Protein AF-A0A962DZ24-F1 (afdb_monomer_lite)

Foldseek 3Di:
DVLLVLLLLLQQLQQQVVLVVVDDCLLVLQSSLLSSLSSLLVLLVVLVVCLVVVHFDQLLVVLVVSSVSSVVSVVVVCVVCVVVVVVSVVVLVPPDDVVVPVLVVLVVVLVVLLVVLLVLLLVDDQPPCCACQAQQVLLVCCLVPNSNAQADDPVVVVVDDPHHYHPCSVWFNSSSSQLNNSCSPVPPDRSSSLSNLSSSLSSLLSSQLSLQCVVVVDNVVSSVVSSVQSPDVVSSCPSSNDRDLVNLLVSLLVLLVSLVVVCVVPVDCVSVVSNVSSLVSSSNRGVCSVVSVVVVVVVVVVVVCVVPDVVVVVVVVVVVVVVCAVVQHDDDPQAGDGPQWGGDPPPGIDGDDDDPPVVD

Structure (mmCIF, N/CA/C/O backbone):
data_AF-A0A962DZ24-F1
#
_entry.id   AF-A0A962DZ24-F1
#
loop_
_atom_site.group_PDB
_atom_site.id
_atom_site.type_symbol
_atom_site.label_atom_id
_atom_site.label_alt_id
_atom_site.label_comp_id
_atom_site.label_asym_id
_atom_site.label_entity_id
_atom_site.label_seq_id
_atom_site.pdbx_PDB_ins_code
_atom_site.Cartn_x
_atom_site.Cartn_y
_atom_site.Cartn_z
_atom_site.occupancy
_atom_site.B_iso_or_equiv
_atom_site.auth_seq_id
_atom_site.auth_comp_id
_atom_site.auth_asym_id
_atom_site.auth_atom_id
_atom_site.pdbx_PDB_model_num
ATOM 1 N N . MET A 1 1 ? -11.122 -14.657 -8.233 1.00 89.38 1 MET A N 1
ATOM 2 C CA . MET A 1 1 ? -10.948 -14.771 -6.766 1.00 89.38 1 MET A CA 1
ATOM 3 C C . MET A 1 1 ? -9.652 -15.453 -6.342 1.00 89.38 1 MET A C 1
ATOM 5 O O . MET A 1 1 ? -9.031 -14.960 -5.411 1.00 89.38 1 MET A O 1
ATOM 9 N N . ILE A 1 2 ? -9.232 -16.578 -6.943 1.00 95.31 2 ILE A N 1
ATOM 10 C CA . ILE A 1 2 ? -8.037 -17.303 -6.460 1.00 95.31 2 ILE A CA 1
ATOM 11 C C . ILE A 1 2 ? -6.757 -16.452 -6.495 1.00 95.31 2 ILE A C 1
ATOM 13 O O . ILE A 1 2 ? -6.036 -16.421 -5.503 1.00 95.31 2 ILE A O 1
ATOM 17 N N . ASN A 1 3 ? -6.538 -15.680 -7.567 1.00 96.69 3 ASN A N 1
ATOM 18 C CA . ASN A 1 3 ? -5.393 -14.768 -7.698 1.00 96.69 3 ASN A CA 1
ATOM 19 C C . ASN A 1 3 ? -5.360 -13.752 -6.545 1.00 96.69 3 ASN A C 1
ATOM 21 O O . ASN A 1 3 ? -4.350 -13.602 -5.860 1.00 96.69 3 ASN A O 1
ATOM 25 N N . THR A 1 4 ? -6.507 -13.130 -6.272 1.00 97.62 4 THR A N 1
ATOM 26 C CA . THR A 1 4 ? -6.703 -12.175 -5.176 1.00 97.62 4 THR A CA 1
ATOM 27 C C . THR A 1 4 ? -6.418 -12.795 -3.812 1.00 97.62 4 THR A C 1
ATOM 29 O O . THR A 1 4 ? -5.749 -12.178 -2.989 1.00 97.62 4 THR A O 1
ATOM 32 N N . LEU A 1 5 ? -6.863 -14.032 -3.568 1.00 97.75 5 LEU A N 1
ATOM 33 C CA . LEU A 1 5 ? -6.591 -14.735 -2.310 1.00 97.75 5 LEU A CA 1
ATOM 34 C C . LEU A 1 5 ? -5.109 -15.084 -2.142 1.00 97.75 5 LEU A C 1
ATOM 36 O O . LEU A 1 5 ? -4.586 -14.950 -1.037 1.00 97.75 5 LEU A O 1
ATOM 40 N N . ILE A 1 6 ? -4.430 -15.492 -3.219 1.00 98.19 6 ILE A N 1
ATOM 41 C CA . ILE A 1 6 ? -2.985 -15.757 -3.209 1.00 98.19 6 ILE A CA 1
ATOM 42 C C . ILE A 1 6 ? -2.231 -14.484 -2.815 1.00 98.19 6 ILE A C 1
ATOM 44 O O . ILE A 1 6 ? -1.442 -14.509 -1.872 1.00 98.19 6 ILE A O 1
ATOM 48 N N . LEU A 1 7 ? -2.505 -13.359 -3.478 1.00 98.44 7 LEU A N 1
ATOM 49 C CA . LEU A 1 7 ? -1.829 -12.095 -3.177 1.00 98.44 7 LEU A CA 1
ATOM 50 C C . LEU A 1 7 ? -2.177 -11.578 -1.778 1.00 98.44 7 LEU A C 1
ATOM 52 O O . LEU A 1 7 ? -1.290 -11.143 -1.044 1.00 98.44 7 LEU A O 1
ATOM 56 N N . LEU A 1 8 ? -3.442 -11.690 -1.364 1.00 98.25 8 LEU A N 1
ATOM 57 C CA . LEU A 1 8 ? -3.869 -11.358 -0.007 1.00 98.25 8 LEU A CA 1
ATOM 58 C C . LEU A 1 8 ? -3.073 -12.159 1.032 1.00 98.25 8 LEU A C 1
ATOM 60 O O . LEU A 1 8 ? -2.591 -11.577 2.003 1.00 98.25 8 LEU A O 1
ATOM 64 N N . LEU A 1 9 ? -2.897 -13.466 0.815 1.00 98.25 9 LEU A N 1
ATOM 65 C CA . LEU A 1 9 ? -2.119 -14.350 1.684 1.00 98.25 9 LEU A CA 1
ATOM 66 C C . LEU A 1 9 ? -0.649 -13.928 1.737 1.00 98.25 9 LEU A C 1
ATOM 68 O O . LEU A 1 9 ? -0.115 -13.765 2.833 1.00 98.25 9 LEU A O 1
ATOM 72 N N . VAL A 1 10 ? -0.009 -13.719 0.583 1.00 98.62 10 VAL A N 1
ATOM 73 C CA . VAL A 1 10 ? 1.415 -13.356 0.499 1.00 98.62 10 VAL A CA 1
ATOM 74 C C . VAL A 1 10 ? 1.686 -12.035 1.211 1.00 98.62 10 VAL A C 1
ATOM 76 O O . VAL A 1 10 ? 2.485 -11.972 2.142 1.00 98.62 10 VAL A O 1
ATOM 79 N N . PHE A 1 11 ? 0.998 -10.961 0.833 1.00 98.62 11 PHE A N 1
ATOM 80 C CA . PHE A 1 11 ? 1.278 -9.657 1.427 1.00 98.62 11 PHE A CA 1
ATOM 81 C C . PHE A 1 11 ? 0.893 -9.619 2.913 1.00 98.62 11 PHE A C 1
ATOM 83 O O . PHE A 1 11 ? 1.656 -9.109 3.734 1.00 98.62 11 PHE A O 1
ATOM 90 N N . THR A 1 12 ? -0.227 -10.235 3.307 1.00 98.31 12 THR A N 1
ATOM 91 C CA . THR A 1 12 ? -0.598 -10.310 4.730 1.00 98.31 12 THR A CA 1
ATOM 92 C C . THR A 1 12 ? 0.439 -11.097 5.528 1.00 98.31 12 THR A C 1
ATOM 94 O O . THR A 1 12 ? 0.906 -10.617 6.559 1.00 98.31 12 THR A O 1
ATOM 97 N N . GLY A 1 13 ? 0.852 -12.277 5.062 1.00 97.81 13 GLY A N 1
ATOM 98 C CA . GLY A 1 13 ? 1.820 -13.116 5.769 1.00 97.81 13 GLY A CA 1
ATOM 99 C C . GLY A 1 13 ? 3.210 -12.485 5.873 1.00 97.81 13 GLY A C 1
ATOM 100 O O . GLY A 1 13 ? 3.859 -12.616 6.913 1.00 97.81 13 GLY A O 1
ATOM 101 N N . MET A 1 14 ? 3.636 -11.712 4.870 1.00 98.12 14 MET A N 1
ATOM 102 C CA . MET A 1 14 ? 4.882 -10.938 4.919 1.00 98.12 14 MET A CA 1
ATOM 103 C C . MET A 1 14 ? 4.872 -9.861 6.018 1.00 98.12 14 MET A C 1
ATOM 105 O O . MET A 1 14 ? 5.897 -9.621 6.672 1.00 98.12 14 MET A O 1
ATOM 109 N N . GLY A 1 15 ? 3.736 -9.200 6.264 1.00 97.06 15 GLY A N 1
ATOM 110 C CA . GLY A 1 15 ? 3.622 -8.178 7.313 1.00 97.06 15 GLY A CA 1
ATOM 111 C C . GLY A 1 15 ? 3.184 -8.693 8.686 1.00 97.06 15 GLY A C 1
ATOM 112 O O . GLY A 1 15 ? 3.410 -8.016 9.694 1.00 97.06 15 GLY A O 1
ATOM 113 N N . LEU A 1 16 ? 2.597 -9.888 8.762 1.00 95.12 16 LEU A N 1
ATOM 114 C CA . LEU A 1 16 ? 2.004 -10.435 9.986 1.00 95.12 16 LEU A CA 1
ATOM 115 C C . LEU A 1 16 ? 2.966 -10.571 11.173 1.00 95.12 16 LEU A C 1
ATOM 117 O O . LEU A 1 16 ? 2.569 -10.161 12.265 1.00 95.12 16 LEU A O 1
ATOM 121 N N . PRO A 1 17 ? 4.221 -11.041 11.016 1.00 93.19 17 PRO A N 1
ATOM 122 C CA . PRO A 1 17 ? 5.155 -11.146 12.138 1.00 93.19 17 PRO A CA 1
ATOM 123 C C . PRO A 1 17 ? 5.375 -9.824 12.868 1.00 93.19 17 PRO A C 1
ATOM 125 O O . PRO A 1 17 ? 5.535 -9.811 14.084 1.00 93.19 17 PRO A O 1
ATOM 128 N N . TRP A 1 18 ? 5.343 -8.708 12.137 1.00 88.31 18 TRP A N 1
ATOM 129 C CA . TRP A 1 18 ? 5.528 -7.391 12.732 1.00 88.31 18 TRP A CA 1
ATOM 130 C C . TRP A 1 18 ? 4.269 -6.944 13.479 1.00 88.31 18 TRP A C 1
ATOM 132 O O . TRP A 1 18 ? 4.328 -6.520 14.631 1.00 88.31 18 TRP A O 1
ATOM 142 N N . MET A 1 19 ? 3.103 -7.107 12.855 1.00 89.75 19 MET A N 1
ATOM 143 C CA . MET A 1 19 ? 1.834 -6.685 13.449 1.00 89.75 19 MET A CA 1
ATOM 144 C C . MET A 1 19 ? 1.421 -7.536 14.652 1.00 89.75 19 MET A C 1
ATOM 146 O O . MET A 1 19 ? 0.862 -7.007 15.615 1.00 89.75 19 MET A O 1
ATOM 150 N N . ALA A 1 20 ? 1.728 -8.834 14.635 1.00 84.06 20 ALA A N 1
ATOM 151 C CA . ALA A 1 20 ? 1.420 -9.756 15.724 1.00 84.06 20 ALA A CA 1
ATOM 152 C C . ALA A 1 20 ? 2.135 -9.387 17.036 1.00 84.06 20 ALA A C 1
ATOM 154 O O . ALA A 1 20 ? 1.587 -9.611 18.112 1.00 84.06 20 ALA A O 1
ATOM 155 N N . GLN A 1 21 ? 3.312 -8.756 16.963 1.00 78.88 21 GLN A N 1
ATOM 156 C CA . GLN A 1 21 ? 4.032 -8.259 18.143 1.00 78.88 21 GLN A CA 1
ATOM 157 C C . GLN A 1 21 ? 3.346 -7.044 18.777 1.00 78.88 21 GLN A C 1
ATOM 159 O O . GLN A 1 21 ? 3.459 -6.803 19.979 1.00 78.88 21 GLN A O 1
ATOM 164 N N . PHE A 1 22 ? 2.628 -6.259 17.973 1.00 70.94 22 PHE A N 1
ATOM 165 C CA . PHE A 1 22 ? 2.061 -4.993 18.411 1.00 70.94 22 PHE A CA 1
ATOM 166 C C . PHE A 1 22 ? 0.638 -5.090 18.927 1.00 70.94 22 PHE A C 1
ATOM 168 O O . PHE A 1 22 ? 0.218 -4.187 19.641 1.00 70.94 22 PHE A O 1
ATOM 175 N N . PHE A 1 23 ? -0.128 -6.127 18.606 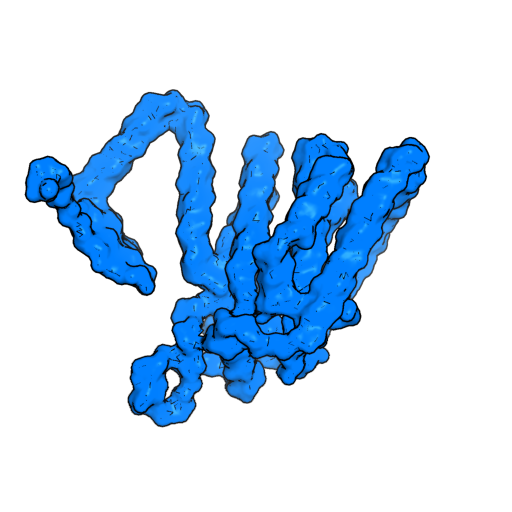1.00 68.88 23 PHE A N 1
ATOM 176 C CA . PHE A 1 23 ? -1.549 -6.144 18.937 1.00 68.88 23 PHE A CA 1
ATOM 177 C C . PHE A 1 23 ? -1.973 -7.449 19.594 1.00 68.88 23 PHE A C 1
ATOM 179 O O . PHE A 1 23 ? -1.653 -8.543 19.140 1.00 68.88 23 PHE A O 1
ATOM 186 N N . LYS A 1 24 ? -2.777 -7.322 20.656 1.00 67.25 24 LYS A N 1
ATOM 187 C CA . LYS A 1 24 ? -3.543 -8.455 21.179 1.00 67.25 24 LYS A CA 1
ATOM 188 C C . LYS A 1 24 ? -4.529 -8.899 20.093 1.00 67.25 24 LYS A C 1
ATOM 190 O O . LYS A 1 24 ? -5.139 -8.058 19.433 1.00 67.25 24 LYS A O 1
ATOM 195 N N . ALA A 1 25 ? -4.733 -10.208 19.955 1.00 63.28 25 ALA A N 1
ATOM 196 C CA . ALA A 1 25 ? -5.572 -10.812 18.913 1.00 63.28 25 ALA A CA 1
ATOM 197 C C . ALA A 1 25 ? -7.062 -10.384 18.929 1.00 63.28 25 ALA A C 1
ATOM 199 O O . ALA A 1 25 ? -7.826 -10.773 18.050 1.00 63.28 25 ALA A O 1
ATOM 200 N N . SER A 1 26 ? -7.494 -9.560 19.891 1.00 67.62 26 SER A N 1
ATOM 201 C CA . SER A 1 26 ? -8.868 -9.055 19.983 1.00 67.62 26 SER A CA 1
ATOM 202 C C . SER A 1 26 ? -9.276 -8.128 18.826 1.00 67.62 26 SER A C 1
ATOM 204 O O . SER A 1 26 ? -10.470 -8.037 18.538 1.00 67.62 26 SER A O 1
ATOM 206 N N . ASN A 1 27 ? -8.325 -7.484 18.130 1.00 83.56 27 ASN A N 1
ATOM 207 C CA . ASN A 1 27 ? -8.589 -6.672 16.930 1.00 83.56 27 ASN A CA 1
ATOM 208 C C . ASN A 1 27 ? -7.897 -7.233 15.678 1.00 83.56 27 ASN A C 1
ATOM 210 O O . ASN A 1 27 ? -7.113 -6.555 15.011 1.00 83.56 27 ASN A O 1
ATOM 214 N N . TRP A 1 28 ? -8.175 -8.499 15.375 1.00 87.19 28 TRP A N 1
ATOM 215 C CA . TRP A 1 28 ? -7.570 -9.203 14.246 1.00 87.19 28 TRP A CA 1
ATOM 216 C C . TRP A 1 28 ? -7.832 -8.531 12.889 1.00 87.19 28 TRP A C 1
ATOM 218 O O . TRP A 1 28 ? -6.982 -8.621 12.013 1.00 87.19 28 TRP A O 1
ATOM 228 N N . GLN A 1 29 ? -8.950 -7.814 12.708 1.00 92.00 29 GLN A N 1
ATOM 229 C CA . GLN A 1 29 ? -9.258 -7.133 11.443 1.00 92.00 29 GLN A CA 1
ATOM 230 C C . GLN A 1 29 ? -8.221 -6.050 11.120 1.00 92.00 29 GLN A C 1
ATOM 232 O O . GLN A 1 29 ? -7.681 -6.025 10.015 1.00 92.00 29 GLN A O 1
ATOM 237 N N . LYS A 1 30 ? -7.882 -5.209 12.112 1.00 92.69 30 LYS A N 1
ATOM 238 C CA . LYS A 1 30 ? -6.811 -4.209 11.978 1.00 92.69 30 LYS A CA 1
ATOM 239 C C . LYS A 1 30 ? -5.469 -4.879 11.699 1.00 92.69 30 LYS A C 1
ATOM 241 O O . LYS A 1 30 ? -4.737 -4.402 10.843 1.00 92.69 30 LYS A O 1
ATOM 246 N N . ILE A 1 31 ? -5.168 -5.969 12.414 1.00 93.00 31 ILE A N 1
ATOM 247 C CA . ILE A 1 31 ? -3.911 -6.714 12.259 1.00 93.00 31 ILE A CA 1
ATOM 248 C C . ILE A 1 31 ? -3.770 -7.197 10.818 1.00 93.00 31 ILE A C 1
ATOM 250 O O . ILE A 1 31 ? -2.800 -6.826 10.176 1.00 93.00 31 ILE A O 1
ATOM 254 N N . LEU A 1 32 ? -4.740 -7.955 10.297 1.00 94.38 32 LEU A N 1
ATOM 255 C CA . LEU A 1 32 ? -4.665 -8.489 8.934 1.00 94.38 32 LEU A CA 1
ATOM 256 C C . LEU A 1 32 ? -4.585 -7.372 7.889 1.00 94.38 32 LEU A C 1
ATOM 258 O O . LEU A 1 32 ? -3.732 -7.423 7.008 1.00 94.38 32 LEU A O 1
ATOM 262 N N . GLY A 1 33 ? -5.429 -6.345 8.027 1.00 96.69 33 GLY A N 1
ATOM 263 C CA . GLY A 1 33 ? -5.445 -5.219 7.100 1.00 96.69 33 GLY A CA 1
ATOM 264 C C . GLY A 1 33 ? -4.107 -4.481 7.048 1.00 96.69 33 GLY A C 1
ATOM 265 O O . GLY A 1 33 ? -3.547 -4.304 5.975 1.00 96.69 33 GLY A O 1
ATOM 266 N N . GLU A 1 34 ? -3.543 -4.089 8.194 1.00 96.12 34 GLU A N 1
ATOM 267 C CA . GLU A 1 34 ? -2.242 -3.401 8.229 1.00 96.12 34 GLU A CA 1
ATOM 268 C C . GLU A 1 34 ? -1.076 -4.323 7.866 1.00 96.12 34 GLU A C 1
ATOM 270 O O . GLU A 1 34 ? -0.117 -3.871 7.245 1.00 96.12 34 GLU A O 1
ATOM 275 N N . SER A 1 35 ? -1.158 -5.616 8.189 1.00 97.31 35 SER A N 1
ATOM 276 C CA . SER A 1 35 ? -0.160 -6.600 7.769 1.00 97.31 35 SER A CA 1
ATOM 277 C C . SER A 1 35 ? -0.018 -6.659 6.255 1.00 97.31 35 SER A C 1
ATOM 279 O O . SER A 1 35 ? 1.109 -6.700 5.778 1.00 97.31 35 SER A O 1
ATOM 281 N N . PHE A 1 36 ? -1.116 -6.596 5.500 1.00 98.56 36 PHE A N 1
ATOM 282 C CA . PHE A 1 36 ? -1.051 -6.530 4.041 1.00 98.56 36 PHE A CA 1
ATOM 283 C C . PHE A 1 36 ? -0.208 -5.338 3.564 1.00 98.56 36 PHE A C 1
ATOM 285 O O . PHE A 1 36 ? 0.754 -5.518 2.820 1.00 98.56 36 PHE A O 1
ATOM 292 N N . PHE A 1 37 ? -0.501 -4.129 4.050 1.00 98.50 37 PHE A N 1
ATOM 293 C CA . PHE A 1 37 ? 0.217 -2.913 3.648 1.00 98.50 37 PHE A CA 1
ATOM 294 C C . PHE A 1 37 ? 1.684 -2.904 4.101 1.00 98.50 37 PHE A C 1
ATOM 296 O O . PHE A 1 37 ? 2.551 -2.409 3.382 1.00 98.50 37 PHE A O 1
ATOM 303 N N . ILE A 1 38 ? 1.995 -3.491 5.259 1.00 98.00 38 ILE A N 1
ATOM 304 C CA . ILE A 1 38 ? 3.384 -3.700 5.686 1.00 98.00 38 ILE A CA 1
ATOM 305 C C . ILE A 1 38 ? 4.089 -4.726 4.789 1.00 98.00 38 ILE A C 1
ATOM 307 O O . ILE A 1 38 ? 5.270 -4.563 4.489 1.00 98.00 38 ILE A O 1
ATOM 311 N N . GLY A 1 39 ? 3.397 -5.774 4.341 1.00 98.38 39 GLY A N 1
ATOM 312 C CA . GLY A 1 39 ? 3.938 -6.728 3.377 1.00 98.38 39 GLY A CA 1
ATOM 313 C C . GLY A 1 39 ? 4.256 -6.081 2.036 1.00 98.38 39 GLY A C 1
ATOM 314 O O . GLY A 1 39 ? 5.359 -6.263 1.529 1.00 98.38 39 GLY A O 1
ATOM 315 N N . VAL A 1 40 ? 3.334 -5.271 1.509 1.00 98.62 40 VAL A N 1
ATOM 316 C CA . VAL A 1 40 ? 3.538 -4.471 0.289 1.00 98.62 40 VAL A CA 1
ATOM 317 C C . VAL A 1 40 ? 4.774 -3.581 0.432 1.00 98.62 40 VAL A C 1
ATOM 319 O O . VAL A 1 40 ? 5.662 -3.635 -0.414 1.00 98.62 40 VAL A O 1
ATOM 322 N N . PHE A 1 41 ? 4.896 -2.851 1.546 1.00 98.44 41 PHE A N 1
ATOM 323 C CA . PHE A 1 41 ? 6.079 -2.037 1.841 1.00 98.44 41 PHE A CA 1
ATOM 324 C C . PHE A 1 41 ? 7.378 -2.850 1.811 1.00 98.44 41 PHE A C 1
ATOM 326 O O . PHE A 1 41 ? 8.336 -2.453 1.153 1.00 98.44 41 PHE A O 1
ATOM 333 N N . LYS A 1 42 ? 7.414 -4.013 2.473 1.00 98.19 42 LYS A N 1
ATOM 334 C CA . LYS A 1 42 ? 8.604 -4.878 2.487 1.00 98.19 42 LYS A CA 1
ATOM 335 C C . LYS A 1 42 ? 9.006 -5.332 1.088 1.00 98.19 42 LYS A C 1
ATOM 337 O O . LYS A 1 42 ? 10.190 -5.292 0.775 1.00 98.19 42 LYS A O 1
ATOM 342 N N . ILE A 1 43 ? 8.046 -5.747 0.261 1.00 98.44 43 ILE A N 1
ATOM 343 C CA . ILE A 1 43 ? 8.325 -6.163 -1.119 1.00 98.44 43 ILE A CA 1
ATOM 344 C C . ILE A 1 43 ? 8.906 -4.998 -1.921 1.00 98.44 43 ILE A C 1
ATOM 346 O O . ILE A 1 43 ? 9.941 -5.169 -2.559 1.00 98.44 43 ILE A O 1
ATOM 350 N N . MET A 1 44 ? 8.313 -3.804 -1.829 1.00 97.94 44 MET A N 1
ATOM 351 C CA . MET A 1 44 ? 8.853 -2.627 -2.514 1.00 97.94 44 MET A CA 1
ATOM 352 C C . MET A 1 44 ? 10.282 -2.309 -2.058 1.00 97.94 44 MET A C 1
ATOM 354 O O . MET A 1 44 ? 11.141 -2.067 -2.900 1.00 97.94 44 MET A O 1
ATOM 358 N N . VAL A 1 45 ? 10.561 -2.344 -0.750 1.00 97.94 45 VAL A N 1
ATOM 359 C CA . VAL A 1 45 ? 11.911 -2.102 -0.211 1.00 97.94 45 VAL A CA 1
ATOM 360 C C . VAL A 1 45 ? 12.910 -3.139 -0.717 1.00 97.94 45 VAL A C 1
ATOM 362 O O . VAL A 1 45 ? 14.017 -2.765 -1.086 1.00 97.94 45 VAL A O 1
ATOM 365 N N . ILE A 1 46 ? 12.526 -4.419 -0.773 1.00 98.00 46 ILE A N 1
ATOM 366 C CA . ILE A 1 46 ? 13.383 -5.481 -1.312 1.00 98.00 46 ILE A CA 1
ATOM 367 C C . ILE A 1 46 ? 13.736 -5.175 -2.769 1.00 98.00 46 ILE A C 1
ATOM 369 O O . ILE A 1 46 ? 14.915 -5.108 -3.091 1.00 98.00 46 ILE A O 1
ATOM 373 N N . TYR A 1 47 ? 12.757 -4.921 -3.637 1.00 98.00 47 TYR A N 1
ATOM 374 C CA . TYR A 1 47 ? 13.049 -4.633 -5.046 1.00 98.00 47 TYR A CA 1
ATOM 375 C C . TYR A 1 47 ? 13.880 -3.362 -5.241 1.00 98.00 47 TYR A C 1
ATOM 377 O O . TYR A 1 47 ? 14.844 -3.389 -5.997 1.00 98.00 47 TYR A O 1
ATOM 385 N N . ASN A 1 48 ? 13.563 -2.281 -4.521 1.00 96.31 48 ASN A N 1
ATOM 386 C CA . ASN A 1 48 ? 14.356 -1.050 -4.584 1.00 96.31 48 ASN A CA 1
ATOM 387 C C . ASN A 1 48 ? 15.804 -1.290 -4.124 1.00 96.31 48 ASN A C 1
ATOM 389 O O . ASN A 1 48 ? 16.728 -0.708 -4.682 1.00 96.31 48 ASN A O 1
ATOM 393 N N . LEU A 1 49 ? 16.024 -2.160 -3.131 1.00 97.62 49 LEU A N 1
ATOM 394 C CA . LEU A 1 49 ? 17.369 -2.532 -2.693 1.00 97.62 49 LEU A CA 1
ATOM 395 C C . LEU A 1 49 ? 18.121 -3.315 -3.778 1.00 97.62 49 LEU A C 1
ATOM 397 O O . LEU A 1 49 ? 19.297 -3.049 -4.000 1.00 97.62 49 LEU A O 1
ATOM 401 N N . PHE A 1 50 ? 17.458 -4.249 -4.465 1.00 97.50 50 PHE A N 1
ATOM 402 C CA . PHE A 1 50 ? 18.055 -4.962 -5.599 1.00 97.50 50 PHE A CA 1
ATOM 403 C C . PHE A 1 50 ? 18.413 -4.004 -6.738 1.00 97.50 50 PHE A C 1
ATOM 405 O O . PHE A 1 50 ? 19.535 -4.070 -7.234 1.00 97.50 50 PHE A O 1
ATOM 412 N N . GLN A 1 51 ? 17.517 -3.066 -7.069 1.00 96.19 51 GLN A N 1
ATOM 413 C CA . GLN A 1 51 ? 17.780 -2.027 -8.068 1.00 96.19 51 GLN A CA 1
ATOM 414 C C . GLN A 1 51 ? 18.971 -1.149 -7.697 1.00 96.19 51 GLN A C 1
ATOM 416 O O . GLN A 1 51 ? 19.861 -0.913 -8.510 1.00 96.19 51 GLN A O 1
ATOM 421 N N . TRP A 1 52 ? 19.033 -0.710 -6.441 1.00 96.06 52 TRP A N 1
ATOM 422 C CA . TRP A 1 52 ? 20.140 0.102 -5.946 1.00 96.06 52 TRP A CA 1
ATOM 423 C C . TRP A 1 52 ? 21.487 -0.637 -5.978 1.00 96.06 52 TRP A C 1
ATOM 425 O O . TRP A 1 52 ? 22.520 -0.022 -6.231 1.00 96.06 52 TRP A O 1
ATOM 435 N N . LEU A 1 53 ? 21.480 -1.952 -5.748 1.00 97.44 53 LEU A N 1
ATOM 436 C CA . LEU A 1 53 ? 22.672 -2.801 -5.815 1.00 97.44 53 LEU A CA 1
ATOM 437 C C . LEU A 1 53 ? 23.006 -3.280 -7.240 1.00 97.44 53 LEU A C 1
ATOM 439 O O . LEU A 1 53 ? 24.025 -3.946 -7.414 1.00 97.44 53 LEU A O 1
ATOM 443 N N . GLY A 1 54 ? 22.167 -2.982 -8.238 1.00 96.38 54 GLY A N 1
ATOM 444 C CA . GLY A 1 54 ? 22.314 -3.490 -9.605 1.00 96.38 54 GLY A CA 1
ATOM 445 C C . GLY A 1 54 ? 22.234 -5.017 -9.691 1.00 96.38 54 GLY A C 1
ATOM 446 O O . GLY A 1 54 ? 22.895 -5.625 -10.530 1.00 96.38 54 GLY A O 1
ATOM 447 N N . LEU A 1 55 ? 21.487 -5.650 -8.781 1.00 96.56 55 LEU A N 1
ATOM 448 C CA . LEU A 1 55 ? 21.338 -7.101 -8.724 1.00 96.56 55 LEU A CA 1
ATOM 449 C C . LEU A 1 55 ? 20.100 -7.532 -9.497 1.00 96.56 55 LEU A C 1
ATOM 451 O O . LEU A 1 55 ? 19.013 -6.985 -9.304 1.00 96.56 55 LEU A O 1
ATOM 455 N N . ASP A 1 56 ? 20.246 -8.560 -10.324 1.00 94.12 56 ASP A N 1
ATOM 456 C CA . ASP A 1 56 ? 19.102 -9.204 -10.956 1.00 94.12 56 ASP A CA 1
ATOM 457 C C . ASP A 1 56 ? 18.379 -10.126 -9.976 1.00 94.12 56 ASP A C 1
ATOM 459 O O . ASP A 1 56 ? 18.959 -10.672 -9.031 1.00 94.12 56 ASP A O 1
ATOM 463 N N . ILE A 1 57 ? 17.081 -10.312 -10.211 1.00 94.31 57 ILE A N 1
ATOM 464 C CA . ILE A 1 57 ? 16.237 -11.143 -9.363 1.00 94.31 57 ILE A CA 1
ATOM 465 C C . ILE A 1 57 ? 15.375 -12.086 -10.190 1.00 94.31 57 ILE A C 1
ATOM 467 O O . ILE A 1 57 ? 14.716 -11.700 -11.153 1.00 94.31 57 ILE A O 1
ATOM 471 N N . ASN A 1 58 ? 15.340 -13.350 -9.773 1.00 96.44 58 ASN A N 1
ATOM 472 C CA . ASN A 1 58 ? 14.371 -14.296 -10.296 1.00 96.44 58 ASN A CA 1
ATOM 473 C C . ASN A 1 58 ? 13.029 -14.079 -9.578 1.00 96.44 58 ASN A C 1
ATOM 475 O O . ASN A 1 58 ? 12.867 -14.466 -8.416 1.00 96.44 58 ASN A O 1
ATOM 479 N N . ASN A 1 59 ? 12.071 -13.470 -10.282 1.00 96.06 59 ASN A N 1
ATOM 480 C CA . ASN A 1 59 ? 10.752 -13.141 -9.737 1.00 96.06 59 ASN A CA 1
ATOM 481 C C . ASN A 1 59 ? 9.993 -14.379 -9.235 1.00 96.06 59 ASN A C 1
ATOM 483 O O . ASN A 1 59 ? 9.349 -14.302 -8.191 1.00 96.06 59 ASN A O 1
ATOM 487 N N . TYR A 1 60 ? 10.107 -15.529 -9.913 1.00 97.69 60 TYR A N 1
ATOM 488 C CA . TYR A 1 60 ? 9.474 -16.775 -9.466 1.00 97.69 60 TYR A CA 1
ATOM 489 C C . TYR A 1 60 ? 10.040 -17.220 -8.122 1.00 97.69 60 TYR A C 1
ATOM 491 O O . TYR A 1 60 ? 9.293 -17.467 -7.175 1.00 97.69 60 TYR A O 1
ATOM 499 N N . PHE A 1 61 ? 11.371 -17.278 -8.014 1.00 97.94 61 PHE A N 1
ATOM 500 C CA . PHE A 1 61 ? 12.035 -17.678 -6.777 1.00 97.94 61 PHE A CA 1
ATOM 501 C C . PHE A 1 61 ? 11.657 -16.756 -5.613 1.00 97.94 61 PHE A C 1
ATOM 503 O O . PHE A 1 61 ? 11.255 -17.247 -4.555 1.00 97.94 61 PHE A O 1
ATOM 510 N N . LEU A 1 62 ? 11.728 -15.433 -5.812 1.00 97.94 62 LEU A N 1
ATOM 511 C CA . LEU A 1 62 ? 11.358 -14.479 -4.769 1.00 97.94 62 LEU A CA 1
ATOM 512 C C . LEU A 1 62 ? 9.886 -14.644 -4.363 1.00 97.94 62 LEU A C 1
ATOM 514 O O . LEU A 1 62 ? 9.586 -14.682 -3.169 1.00 97.94 62 LEU A O 1
ATOM 518 N N . PHE A 1 63 ? 8.973 -14.781 -5.330 1.00 98.50 63 PHE A N 1
ATOM 519 C CA . PHE A 1 63 ? 7.553 -14.945 -5.038 1.00 98.50 63 PHE A CA 1
ATOM 520 C C . PHE A 1 63 ? 7.288 -16.202 -4.203 1.00 98.50 63 PHE A C 1
ATOM 522 O O . PHE A 1 63 ? 6.647 -16.112 -3.154 1.00 98.50 63 PHE A O 1
ATOM 529 N N . TYR A 1 64 ? 7.807 -17.366 -4.611 1.00 98.44 64 TYR A N 1
ATOM 530 C CA . TYR A 1 64 ? 7.597 -18.618 -3.876 1.00 98.44 64 TYR A CA 1
ATOM 531 C C . TYR A 1 64 ? 8.257 -18.611 -2.495 1.00 98.44 64 TYR A C 1
ATOM 533 O O . TYR A 1 64 ? 7.680 -19.149 -1.547 1.00 98.44 64 TYR A O 1
ATOM 541 N N . LEU A 1 65 ? 9.408 -17.950 -2.343 1.00 98.44 65 LEU A N 1
ATOM 542 C CA . LEU A 1 65 ? 10.031 -17.736 -1.037 1.00 98.44 65 LEU A CA 1
ATOM 543 C C . LEU A 1 65 ? 9.114 -16.913 -0.119 1.00 98.44 65 LEU A C 1
ATOM 545 O O . LEU A 1 65 ? 8.846 -17.313 1.018 1.00 98.44 65 LEU A O 1
ATOM 549 N N . CYS A 1 66 ? 8.576 -15.797 -0.619 1.00 98.50 66 CYS A N 1
ATOM 550 C CA . CYS A 1 66 ? 7.619 -14.971 0.115 1.00 98.50 66 CYS A CA 1
ATOM 551 C C . CYS A 1 66 ? 6.309 -15.718 0.405 1.00 98.50 66 CYS A C 1
ATOM 553 O O . CYS A 1 66 ? 5.758 -15.572 1.496 1.00 98.50 66 CYS A O 1
ATOM 555 N N . PHE A 1 67 ? 5.819 -16.544 -0.521 1.00 98.50 67 PHE A N 1
ATOM 556 C CA . PHE A 1 67 ? 4.621 -17.368 -0.344 1.00 98.50 67 PHE A CA 1
ATOM 557 C C . PHE A 1 67 ? 4.809 -18.432 0.743 1.00 98.50 67 PHE A C 1
ATOM 559 O O . PHE A 1 67 ? 3.960 -18.567 1.630 1.00 98.50 67 PHE A O 1
ATOM 566 N N . ALA A 1 68 ? 5.938 -19.145 0.730 1.00 98.38 68 ALA A N 1
ATOM 567 C CA . ALA A 1 68 ? 6.281 -20.129 1.751 1.00 98.38 68 ALA A CA 1
ATOM 568 C C . ALA A 1 68 ? 6.403 -19.470 3.131 1.00 98.38 68 ALA A C 1
ATOM 570 O O . ALA A 1 68 ? 5.757 -19.908 4.086 1.00 98.38 68 ALA A O 1
ATOM 571 N N . PHE A 1 69 ? 7.148 -18.361 3.220 1.00 98.38 69 PHE A N 1
ATOM 572 C CA . PHE A 1 69 ? 7.260 -17.575 4.449 1.00 98.38 69 PHE A CA 1
ATOM 573 C C . PHE A 1 69 ? 5.883 -17.137 4.961 1.00 98.38 69 PHE A C 1
ATOM 575 O O . PHE A 1 69 ? 5.557 -17.352 6.126 1.00 98.38 69 PHE A O 1
ATOM 582 N N . SER A 1 70 ? 5.040 -16.598 4.082 1.00 98.06 70 SER A N 1
ATOM 583 C CA . SER A 1 70 ? 3.698 -16.118 4.425 1.00 98.06 70 SER A CA 1
ATOM 584 C C . SER A 1 70 ? 2.775 -17.227 4.919 1.00 98.06 70 SER A C 1
ATOM 586 O O . SER A 1 70 ? 2.022 -17.038 5.872 1.00 98.06 70 SER A O 1
ATOM 588 N N . THR A 1 71 ? 2.859 -18.409 4.310 1.00 97.38 71 THR A N 1
ATOM 589 C CA . THR A 1 71 ? 2.100 -19.589 4.737 1.00 97.38 71 THR A CA 1
ATOM 590 C C . THR A 1 71 ? 2.511 -20.017 6.145 1.00 97.38 71 THR A C 1
ATOM 592 O O . THR A 1 71 ? 1.652 -20.264 6.993 1.00 97.38 71 THR A O 1
ATOM 595 N N . VAL A 1 72 ? 3.818 -20.039 6.430 1.00 97.25 72 VAL A N 1
ATOM 596 C CA . VAL A 1 72 ? 4.349 -20.372 7.760 1.00 97.25 72 VAL A CA 1
ATOM 597 C C . VAL A 1 72 ? 3.924 -19.337 8.799 1.00 97.25 72 VAL A C 1
ATOM 599 O O . VAL A 1 72 ? 3.459 -19.710 9.876 1.00 97.25 72 VAL A O 1
ATOM 602 N N . THR A 1 73 ? 4.032 -18.040 8.501 1.00 96.00 73 THR A N 1
ATOM 603 C CA . THR A 1 73 ? 3.697 -16.980 9.465 1.00 96.00 73 THR A CA 1
ATOM 604 C C . THR A 1 73 ? 2.204 -16.923 9.766 1.00 96.00 73 THR A C 1
ATOM 606 O O . THR A 1 73 ? 1.826 -16.782 10.931 1.00 96.00 73 THR A O 1
ATOM 609 N N . ILE A 1 74 ? 1.346 -17.090 8.755 1.00 94.75 74 ILE A N 1
ATOM 610 C CA . ILE A 1 74 ? -0.108 -17.184 8.939 1.00 94.75 74 ILE A CA 1
ATOM 611 C C . ILE A 1 74 ? -0.464 -18.456 9.710 1.00 94.75 74 ILE A C 1
ATOM 613 O O . ILE A 1 74 ? -1.215 -18.378 10.683 1.00 94.75 74 ILE A O 1
ATOM 617 N N . GLY A 1 75 ? 0.104 -19.607 9.339 1.00 94.19 75 GLY A N 1
ATOM 618 C CA . GLY A 1 75 ? -0.118 -20.875 10.037 1.00 94.19 75 GLY A CA 1
ATOM 619 C C . GLY A 1 75 ? 0.272 -20.799 11.514 1.00 94.19 75 GLY A C 1
ATOM 620 O O . GLY A 1 75 ? -0.514 -21.174 12.385 1.00 94.19 75 GLY A O 1
ATOM 621 N N . TYR A 1 76 ? 1.439 -20.221 11.809 1.00 92.94 76 TYR A N 1
ATOM 622 C CA . TYR A 1 76 ? 1.901 -19.967 13.172 1.00 92.94 76 TYR A CA 1
ATOM 623 C C . TYR A 1 76 ? 0.957 -19.027 13.934 1.00 92.94 76 TYR A C 1
ATOM 625 O O . TYR A 1 76 ? 0.543 -19.343 15.049 1.00 92.94 76 TYR A O 1
ATOM 633 N N . TYR A 1 77 ? 0.559 -17.903 13.332 1.00 90.50 77 TYR A N 1
ATOM 634 C CA . TYR A 1 77 ? -0.358 -16.949 13.959 1.00 90.50 77 TYR A CA 1
ATOM 635 C C . TYR A 1 77 ? -1.708 -17.593 14.295 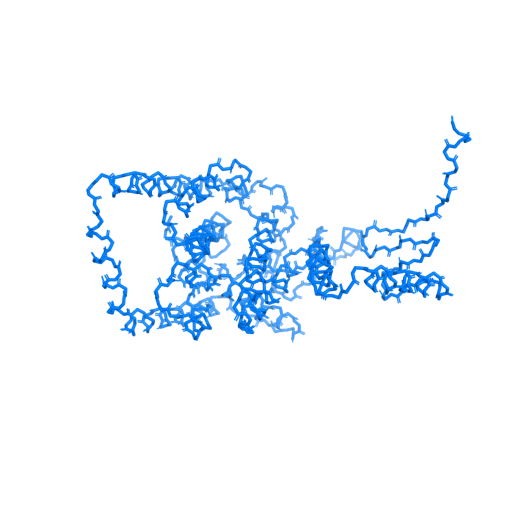1.00 90.50 77 TYR A C 1
ATOM 637 O O . TYR A 1 77 ? -2.193 -17.478 15.423 1.00 90.50 77 TYR A O 1
ATOM 645 N N . VAL A 1 78 ? -2.301 -18.320 13.344 1.00 90.25 78 VAL A N 1
ATOM 646 C CA . VAL A 1 78 ? -3.553 -19.054 13.561 1.00 90.25 78 VAL A CA 1
ATOM 647 C C . VAL A 1 78 ? -3.374 -20.083 14.672 1.00 90.25 78 VAL A C 1
ATOM 649 O O . VAL A 1 78 ? -4.213 -20.145 15.566 1.00 90.25 78 VAL A O 1
ATOM 652 N N . PHE A 1 79 ? -2.280 -20.847 14.680 1.00 90.81 79 PHE A N 1
ATOM 653 C CA . PHE A 1 79 ? -2.016 -21.852 15.709 1.00 90.81 79 PHE A CA 1
ATOM 654 C C . PHE A 1 79 ? -1.907 -21.248 17.117 1.00 90.81 79 PHE A C 1
ATOM 656 O O . PHE A 1 79 ? -2.561 -21.738 18.044 1.00 90.81 79 PHE A O 1
ATOM 663 N N . VAL A 1 80 ? -1.134 -20.168 17.273 1.00 88.56 80 VAL A N 1
ATOM 664 C CA . VAL A 1 80 ? -0.916 -19.481 18.557 1.00 88.56 80 VAL A CA 1
ATOM 665 C C . VAL A 1 80 ? -2.203 -18.833 19.065 1.00 88.56 80 VAL A C 1
ATOM 667 O O . VAL A 1 80 ? -2.553 -18.968 20.238 1.00 88.56 80 VAL A O 1
ATOM 670 N N . TYR A 1 81 ? -2.951 -18.163 18.186 1.00 85.06 81 TYR A N 1
ATOM 671 C CA . TYR A 1 81 ? -4.121 -17.375 18.576 1.00 85.06 81 TYR A CA 1
ATOM 672 C C . TYR A 1 81 ? -5.462 -18.086 18.361 1.00 85.06 81 TYR A C 1
ATOM 674 O O . TYR A 1 81 ? -6.509 -17.483 18.616 1.00 85.06 81 TYR A O 1
ATOM 682 N N . LYS A 1 82 ? -5.468 -19.377 17.986 1.00 85.31 82 LYS A N 1
ATOM 683 C CA . LYS A 1 82 ? -6.688 -20.156 17.686 1.00 85.31 82 LYS A CA 1
ATOM 684 C C . LYS A 1 82 ? -7.769 -20.017 18.749 1.00 85.31 82 LYS A C 1
ATOM 686 O O . LYS A 1 82 ? -8.930 -19.820 18.417 1.00 85.31 82 LYS A O 1
ATOM 691 N N . ARG A 1 83 ? -7.396 -20.064 20.035 1.00 81.38 83 ARG A N 1
ATOM 692 C CA . ARG A 1 83 ? -8.355 -19.976 21.149 1.00 81.38 83 ARG A CA 1
ATOM 693 C C . ARG A 1 83 ? -9.054 -18.618 21.187 1.00 81.38 83 ARG A C 1
ATOM 695 O O . ARG A 1 83 ? -10.262 -18.568 21.375 1.00 81.38 83 ARG A O 1
ATOM 702 N N . ILE A 1 84 ? -8.315 -17.529 20.972 1.00 78.12 84 ILE A N 1
ATOM 703 C CA . ILE A 1 84 ? -8.872 -16.170 20.967 1.00 78.12 84 ILE A CA 1
ATOM 704 C C . ILE A 1 84 ? -9.758 -15.964 19.737 1.00 78.12 84 ILE A C 1
ATOM 706 O O . ILE A 1 84 ? -10.847 -15.410 19.858 1.00 78.12 84 ILE A O 1
ATOM 710 N N . ILE A 1 85 ? -9.322 -16.454 18.573 1.00 73.81 85 ILE A N 1
ATOM 711 C CA . ILE A 1 85 ? -10.091 -16.371 17.326 1.00 73.81 85 ILE A CA 1
ATOM 712 C C . ILE A 1 85 ? -11.417 -17.131 17.470 1.00 73.81 85 ILE A C 1
ATOM 714 O O . ILE A 1 85 ? -12.479 -16.555 17.244 1.00 73.81 85 ILE A O 1
ATOM 718 N N . ILE A 1 86 ? -11.372 -18.391 17.917 1.00 77.12 86 ILE A N 1
ATOM 719 C CA . ILE A 1 86 ? -12.558 -19.242 18.095 1.00 77.12 86 ILE A CA 1
ATOM 720 C C . ILE A 1 86 ? -13.517 -18.637 19.128 1.00 77.12 86 ILE A C 1
ATOM 722 O O . ILE A 1 86 ? -14.714 -18.516 18.861 1.00 77.12 86 ILE A O 1
ATOM 726 N N . ASN A 1 87 ? -13.005 -18.207 20.284 1.00 73.62 87 ASN A N 1
ATOM 727 C CA . ASN A 1 87 ? -13.841 -17.619 21.330 1.00 73.62 87 ASN A CA 1
ATOM 728 C C . ASN A 1 87 ? -14.480 -16.302 20.872 1.00 73.62 87 ASN A C 1
ATOM 730 O O . ASN A 1 87 ? -15.667 -16.092 21.105 1.00 73.62 87 ASN A O 1
ATOM 734 N N . GLY A 1 88 ? -13.738 -15.458 20.148 1.00 69.31 88 GLY A N 1
ATOM 735 C CA . GLY A 1 88 ? -14.258 -14.205 19.603 1.00 69.31 88 GLY A CA 1
ATOM 736 C C . GLY A 1 88 ? -15.334 -14.398 18.529 1.00 69.31 88 GLY A C 1
ATOM 737 O O . GLY A 1 88 ? -16.221 -13.554 18.401 1.00 69.31 88 GLY A O 1
ATOM 738 N N . VAL A 1 89 ? -15.293 -15.498 17.768 1.00 68.88 89 VAL A N 1
ATOM 739 C CA . VAL A 1 89 ? -16.379 -15.880 16.849 1.00 68.88 89 VAL A CA 1
ATOM 740 C C . VAL A 1 89 ? -17.602 -16.352 17.639 1.00 68.88 89 VAL A C 1
ATOM 742 O O . VAL A 1 89 ? -18.714 -15.894 17.376 1.00 68.88 89 VAL A O 1
ATOM 745 N N . ARG A 1 90 ? -17.403 -17.206 18.649 1.00 66.38 90 ARG A N 1
ATOM 746 C CA . ARG A 1 90 ? -18.483 -17.773 19.471 1.00 66.38 90 ARG A CA 1
ATOM 747 C C . ARG A 1 90 ? -19.265 -16.706 20.243 1.00 66.38 90 ARG A C 1
ATOM 749 O O . ARG A 1 90 ? -20.490 -16.714 20.213 1.00 66.38 90 ARG A O 1
ATOM 756 N N . GLU A 1 91 ? -18.570 -15.764 20.871 1.00 64.31 91 GLU A N 1
ATOM 757 C CA . GLU A 1 91 ? -19.174 -14.665 21.641 1.00 64.31 91 GLU A CA 1
ATOM 758 C C . GLU A 1 91 ? -19.961 -13.682 20.749 1.00 64.31 91 GLU A C 1
ATOM 760 O O . GLU A 1 91 ? -20.947 -13.075 21.167 1.00 64.31 91 GLU A O 1
ATOM 765 N N . ARG A 1 92 ? -19.581 -13.554 19.470 1.00 62.09 92 ARG A N 1
ATOM 766 C CA . ARG A 1 92 ? -20.318 -12.733 18.494 1.00 62.09 92 ARG A CA 1
ATOM 767 C C . ARG A 1 92 ? -21.531 -13.448 17.907 1.00 62.09 92 ARG A C 1
ATOM 769 O O . ARG A 1 92 ? -22.513 -12.787 17.581 1.00 62.09 92 ARG A O 1
ATOM 776 N N . LEU A 1 93 ? -21.496 -14.774 17.799 1.00 58.84 93 LEU A N 1
ATOM 777 C CA . LEU A 1 93 ? -22.670 -15.567 17.423 1.00 58.84 93 LEU A CA 1
ATOM 778 C C . LEU A 1 93 ? -23.755 -15.547 18.515 1.00 58.84 93 LEU A C 1
ATOM 780 O O . LEU A 1 93 ? -24.920 -15.762 18.200 1.00 58.84 93 LEU A O 1
ATOM 784 N N . SER A 1 94 ? -23.409 -15.210 19.765 1.00 56.84 94 SER A N 1
ATOM 785 C CA . SER A 1 94 ? -24.371 -15.012 20.862 1.00 56.84 94 SER A CA 1
ATOM 786 C C . SER A 1 94 ? -24.996 -13.608 20.942 1.00 56.84 94 SER A C 1
ATOM 788 O O . SER A 1 94 ? -25.632 -13.275 21.942 1.00 56.84 94 SER A O 1
ATOM 790 N N . LEU A 1 95 ? -24.832 -12.755 19.922 1.00 58.44 95 LEU A N 1
ATOM 791 C CA . LEU A 1 95 ? -25.500 -11.446 19.868 1.00 58.44 95 LEU A CA 1
ATOM 792 C C . LEU A 1 95 ? -27.033 -11.591 19.803 1.00 58.44 95 LEU A C 1
ATOM 794 O O . LEU A 1 95 ? -27.561 -12.511 19.180 1.00 58.44 95 LEU A O 1
ATOM 798 N N . LYS A 1 96 ? -27.757 -10.639 20.414 1.00 60.12 96 LYS A N 1
ATOM 799 C CA . LYS A 1 96 ? -29.233 -10.600 20.429 1.00 60.12 96 LYS A CA 1
ATOM 800 C C . LYS A 1 96 ? -29.819 -10.737 19.000 1.00 60.12 96 LYS A C 1
ATOM 802 O O . LYS A 1 96 ? -29.337 -10.071 18.080 1.00 60.12 96 LYS A O 1
ATOM 807 N N . PRO A 1 97 ? -30.900 -11.518 18.808 1.00 61.78 97 PRO A N 1
ATOM 808 C CA . PRO A 1 97 ? -31.310 -12.066 17.504 1.00 61.78 97 PRO A CA 1
ATOM 809 C C . PRO A 1 97 ? -31.766 -11.051 16.441 1.00 61.78 97 PRO A C 1
ATOM 811 O O . PRO A 1 97 ? -31.734 -11.361 15.253 1.00 61.78 97 PRO A O 1
ATOM 814 N N . HIS A 1 98 ? -32.191 -9.842 16.817 1.00 59.12 98 HIS A N 1
ATOM 815 C CA . HIS A 1 98 ? -32.566 -8.802 15.841 1.00 59.12 98 HIS A CA 1
ATOM 816 C C . HIS A 1 98 ? -31.365 -8.003 15.331 1.00 59.12 98 HIS A C 1
ATOM 818 O O . HIS A 1 98 ? -31.313 -7.591 14.175 1.00 59.12 98 HIS A O 1
ATOM 824 N N . PHE A 1 99 ? -30.377 -7.833 16.197 1.00 60.81 99 PHE A N 1
ATOM 825 C CA . PHE A 1 99 ? -29.184 -7.035 15.970 1.00 60.81 99 PHE A CA 1
ATOM 826 C C . PHE A 1 99 ? -28.149 -7.768 15.099 1.00 60.81 99 PHE A C 1
ATOM 828 O O . PHE A 1 99 ? -27.416 -7.142 14.334 1.00 60.81 99 PHE A O 1
ATOM 835 N N . SER A 1 100 ? -28.156 -9.103 15.128 1.00 72.31 100 SER A N 1
ATOM 836 C CA . SER A 1 100 ? -27.344 -9.939 14.241 1.00 72.31 100 SER A CA 1
ATOM 837 C C . SER A 1 100 ? -27.808 -9.898 12.778 1.00 72.31 100 SER A C 1
ATOM 839 O O . SER A 1 100 ? -26.965 -9.936 11.885 1.00 72.31 100 SER A O 1
ATOM 841 N N . LYS A 1 101 ? -29.113 -9.750 12.500 1.00 83.06 101 LYS A N 1
ATOM 842 C CA . LYS A 1 101 ? -29.653 -9.809 11.127 1.00 83.06 101 LYS A CA 1
ATOM 843 C C . LYS A 1 101 ? -29.154 -8.674 10.233 1.00 83.06 101 LYS A C 1
ATOM 845 O O . LYS A 1 101 ? -28.683 -8.947 9.136 1.00 83.06 101 LYS A O 1
ATOM 850 N N . ILE A 1 102 ? -29.205 -7.422 10.699 1.00 84.31 102 ILE A N 1
ATOM 851 C CA . ILE A 1 102 ? -28.750 -6.261 9.907 1.00 84.31 102 ILE A CA 1
ATOM 852 C C . ILE A 1 102 ? -27.257 -6.378 9.587 1.00 84.31 102 ILE A C 1
ATOM 854 O O . ILE A 1 102 ? -26.850 -6.156 8.453 1.00 84.31 102 ILE A O 1
ATOM 858 N N . LEU A 1 103 ? -26.439 -6.770 10.568 1.00 83.62 103 LEU A N 1
ATOM 859 C CA . LEU A 1 103 ? -25.000 -6.947 10.363 1.00 83.62 103 LEU A CA 1
ATOM 860 C C . LEU A 1 103 ? -24.690 -8.069 9.370 1.00 83.62 103 LEU A C 1
ATOM 862 O O . LEU A 1 103 ? -23.797 -7.909 8.544 1.00 83.62 103 LEU A O 1
ATOM 866 N N . VAL A 1 104 ? -25.433 -9.177 9.425 1.00 85.81 104 VAL A N 1
ATOM 867 C CA . VAL A 1 104 ? -25.312 -10.264 8.444 1.00 85.81 104 VAL A CA 1
ATOM 868 C C . VAL A 1 104 ? -25.703 -9.774 7.053 1.00 85.81 104 VAL A C 1
ATOM 870 O O . VAL A 1 104 ? -24.951 -9.999 6.114 1.00 85.81 104 VAL A O 1
ATOM 873 N N . ILE A 1 105 ? -26.817 -9.051 6.922 1.00 88.00 105 ILE A N 1
ATOM 874 C CA . ILE A 1 105 ? -27.261 -8.480 5.643 1.00 88.00 105 ILE A CA 1
ATOM 875 C C . ILE A 1 105 ? -26.193 -7.537 5.070 1.00 88.00 105 ILE A C 1
ATOM 877 O O . ILE A 1 105 ? -25.800 -7.695 3.917 1.00 88.00 105 ILE A O 1
ATOM 881 N N . LEU A 1 106 ? -25.663 -6.607 5.872 1.00 88.06 106 LEU A N 1
ATOM 882 C CA . LEU A 1 106 ? -24.592 -5.699 5.443 1.00 88.06 106 LEU A CA 1
ATOM 883 C C . LEU A 1 106 ? -23.324 -6.458 5.038 1.00 88.06 106 LEU A C 1
ATOM 885 O O . LEU A 1 106 ? -22.726 -6.140 4.015 1.00 88.06 106 LEU A O 1
ATOM 889 N N . ALA A 1 107 ? -22.923 -7.476 5.803 1.00 88.44 107 ALA A N 1
ATOM 890 C CA . ALA A 1 107 ? -21.765 -8.298 5.467 1.00 88.44 107 ALA A CA 1
ATOM 891 C C . ALA A 1 107 ? -21.967 -9.067 4.151 1.00 88.44 107 ALA A C 1
ATOM 893 O O . ALA A 1 107 ? -21.042 -9.139 3.346 1.00 88.44 107 ALA A O 1
ATOM 894 N N . VAL A 1 108 ? -23.174 -9.592 3.909 1.00 91.56 108 VAL A N 1
ATOM 895 C CA . VAL A 1 108 ? -23.540 -10.251 2.649 1.00 91.56 108 VAL A CA 1
ATOM 896 C C . VAL A 1 108 ? -23.487 -9.260 1.488 1.00 91.56 108 VAL A C 1
ATOM 898 O O . VAL A 1 108 ? -22.880 -9.576 0.471 1.00 91.56 108 VAL A O 1
ATOM 901 N N . PHE A 1 109 ? -24.032 -8.048 1.637 1.00 92.88 109 PHE A N 1
ATOM 902 C CA . PHE A 1 109 ? -23.944 -7.016 0.597 1.00 92.88 109 PHE A CA 1
ATOM 903 C C . PHE A 1 109 ? -22.501 -6.622 0.285 1.00 92.88 109 PHE A C 1
ATOM 905 O O . PHE A 1 109 ? -22.126 -6.574 -0.883 1.00 92.88 109 PHE A O 1
ATOM 912 N N . VAL A 1 110 ? -21.675 -6.397 1.310 1.00 93.62 110 VAL A N 1
ATOM 913 C CA . VAL A 1 110 ? -20.244 -6.107 1.131 1.00 93.62 110 VAL A CA 1
ATOM 914 C C . VAL A 1 110 ? -19.549 -7.263 0.411 1.00 93.62 110 VAL A C 1
ATOM 916 O O . VAL A 1 110 ? -18.773 -7.029 -0.510 1.00 93.62 110 VAL A O 1
ATOM 919 N N . PHE A 1 111 ? -19.838 -8.511 0.786 1.00 94.12 111 PHE A N 1
ATOM 920 C CA . PHE A 1 111 ? -19.251 -9.683 0.140 1.00 94.12 111 PHE A CA 1
ATOM 921 C C . PHE A 1 111 ? -19.663 -9.801 -1.332 1.00 94.12 111 PHE A C 1
ATOM 923 O O . PHE A 1 111 ? -18.800 -9.960 -2.191 1.00 94.12 111 PHE A O 1
ATOM 930 N N . ILE A 1 112 ? -20.957 -9.669 -1.633 1.00 94.94 112 ILE A N 1
ATOM 931 C CA . ILE A 1 112 ? -21.476 -9.674 -3.006 1.00 94.94 112 ILE A CA 1
ATOM 932 C C . ILE A 1 112 ? -20.798 -8.571 -3.826 1.00 94.94 112 ILE A C 1
ATOM 934 O O . ILE A 1 112 ? -20.316 -8.831 -4.925 1.00 94.94 112 ILE A O 1
ATOM 938 N N . HIS A 1 113 ? -20.690 -7.360 -3.275 1.00 95.00 113 HIS A N 1
ATOM 939 C CA . HIS A 1 113 ? -20.025 -6.236 -3.935 1.00 95.00 113 HIS A CA 1
ATOM 940 C C . HIS A 1 113 ? -18.547 -6.515 -4.230 1.00 95.00 113 HIS A C 1
ATOM 942 O O . HIS A 1 113 ? -18.068 -6.226 -5.322 1.00 95.00 113 HIS A O 1
ATOM 948 N N . LEU A 1 114 ? -17.825 -7.140 -3.297 1.00 95.62 114 LEU A N 1
ATOM 949 C CA . LEU A 1 114 ? -16.435 -7.550 -3.514 1.00 95.62 114 LEU A CA 1
ATOM 950 C C . LEU A 1 114 ? -16.299 -8.597 -4.623 1.00 95.62 114 LEU A C 1
ATOM 952 O O . LEU A 1 114 ? -15.359 -8.522 -5.412 1.00 95.62 114 LEU A O 1
ATOM 956 N N . VAL A 1 115 ? -17.240 -9.541 -4.718 1.00 96.38 115 VAL A N 1
ATOM 957 C CA . VAL A 1 115 ? -17.288 -10.507 -5.826 1.00 96.38 115 VAL A CA 1
ATOM 958 C C . VAL A 1 115 ? -17.532 -9.794 -7.157 1.00 96.38 115 VAL A C 1
ATOM 960 O O . VAL A 1 115 ? -16.878 -10.128 -8.145 1.00 96.38 115 VAL A O 1
ATOM 963 N N . PHE A 1 116 ? -18.409 -8.786 -7.197 1.00 96.50 116 PHE A N 1
ATOM 964 C CA . PHE A 1 116 ? -18.621 -7.973 -8.398 1.00 96.50 116 PHE A CA 1
ATOM 965 C C . PHE A 1 116 ? -17.369 -7.191 -8.800 1.00 96.50 116 PHE A C 1
ATOM 967 O O . PHE A 1 116 ? -16.967 -7.274 -9.959 1.00 96.50 116 PHE A O 1
ATOM 974 N N . ILE A 1 117 ? -16.717 -6.501 -7.857 1.00 95.88 117 ILE A N 1
ATOM 975 C CA . ILE A 1 117 ? -15.468 -5.770 -8.114 1.00 95.88 117 ILE A CA 1
ATOM 976 C C . ILE A 1 117 ? -14.391 -6.702 -8.661 1.00 95.88 117 ILE A C 1
ATOM 978 O O . ILE A 1 117 ? -13.772 -6.387 -9.673 1.00 95.88 117 ILE A O 1
ATOM 982 N N . GLU A 1 118 ? -14.177 -7.849 -8.017 1.00 96.12 118 GLU A N 1
ATOM 983 C CA . GLU A 1 118 ? -13.218 -8.852 -8.480 1.00 96.12 118 GLU A CA 1
ATOM 984 C C . GLU A 1 118 ? -13.551 -9.307 -9.903 1.00 96.12 118 GLU A C 1
ATOM 986 O O . GLU A 1 118 ? -12.675 -9.361 -10.760 1.00 96.12 118 GLU A O 1
ATOM 991 N N . THR A 1 119 ? -14.818 -9.631 -10.162 1.00 96.62 119 THR A N 1
ATOM 992 C CA . THR A 1 119 ? -15.249 -10.133 -11.470 1.00 96.62 119 THR A CA 1
ATOM 993 C C . THR A 1 119 ? -15.017 -9.087 -12.552 1.00 96.62 119 THR A C 1
ATOM 995 O O . THR A 1 119 ? -14.477 -9.414 -13.603 1.00 96.62 119 THR A O 1
ATOM 998 N N . GLN A 1 120 ? -15.362 -7.825 -12.295 1.00 96.06 120 GLN A N 1
ATOM 999 C CA . GLN A 1 120 ? -15.135 -6.735 -13.241 1.00 96.06 120 GLN A CA 1
ATOM 1000 C C . GLN A 1 120 ? -13.643 -6.468 -13.452 1.00 96.06 120 GLN A C 1
ATOM 1002 O O . GLN A 1 120 ? -13.199 -6.426 -14.594 1.00 96.06 120 GLN A O 1
ATOM 1007 N N . ASN A 1 121 ? -12.855 -6.378 -12.379 1.00 95.69 121 ASN A N 1
ATOM 1008 C CA . ASN A 1 121 ? -11.403 -6.210 -12.458 1.00 95.69 121 ASN A CA 1
ATOM 1009 C C . ASN A 1 121 ? -10.742 -7.313 -13.306 1.00 95.69 121 ASN A C 1
ATOM 1011 O O . ASN A 1 121 ? -9.884 -7.028 -14.135 1.00 95.69 121 ASN A O 1
ATOM 1015 N N . GLN A 1 122 ? -11.179 -8.564 -13.139 1.00 94.81 122 GLN A N 1
ATOM 1016 C CA . GLN A 1 122 ? -10.646 -9.717 -13.869 1.00 94.81 122 GLN A CA 1
ATOM 1017 C C . GLN A 1 122 ? -11.261 -9.909 -15.267 1.00 94.81 122 GLN A C 1
ATOM 1019 O O . GLN A 1 122 ? -10.805 -10.769 -16.013 1.00 94.81 122 GLN A O 1
ATOM 1024 N N . SER A 1 123 ? -12.297 -9.153 -15.635 1.00 94.62 123 SER A N 1
ATOM 1025 C CA . SER A 1 123 ? -12.919 -9.242 -16.968 1.00 94.62 123 SER A CA 1
ATOM 1026 C C . SER A 1 123 ? -12.462 -8.130 -17.905 1.00 94.62 123 SER A C 1
ATOM 1028 O O . SER A 1 123 ? -12.636 -8.234 -19.118 1.00 94.62 123 SER A O 1
ATOM 1030 N N . LEU A 1 124 ? -11.907 -7.052 -17.356 1.00 91.94 124 LEU A N 1
ATOM 1031 C CA . LEU A 1 124 ? -11.506 -5.886 -18.123 1.00 91.94 124 LEU A CA 1
ATOM 1032 C C . LEU A 1 124 ? -10.034 -5.986 -18.555 1.00 91.94 124 LEU A C 1
ATOM 1034 O O . LEU A 1 124 ? -9.178 -6.376 -17.754 1.00 91.94 124 LEU A O 1
ATOM 1038 N N . PRO A 1 125 ? -9.710 -5.618 -19.809 1.00 91.31 125 PRO A N 1
ATOM 1039 C CA . PRO A 1 125 ? -8.325 -5.425 -20.208 1.00 91.31 125 PRO A CA 1
ATOM 1040 C C . PRO A 1 125 ? -7.739 -4.192 -19.509 1.00 91.31 125 PRO A C 1
ATOM 1042 O O . PRO A 1 125 ? -8.458 -3.362 -18.946 1.00 91.31 125 PRO A O 1
ATOM 1045 N N . LEU A 1 126 ? -6.419 -4.033 -19.572 1.00 90.69 126 LEU A N 1
ATOM 1046 C CA . LEU A 1 126 ? -5.762 -2.847 -19.041 1.00 90.69 126 LEU A CA 1
ATOM 1047 C C . LEU A 1 126 ? -5.983 -1.640 -19.972 1.00 90.69 126 LEU A C 1
ATOM 1049 O O . LEU A 1 126 ? -5.219 -1.422 -20.906 1.00 90.69 126 LEU A O 1
ATOM 1053 N N . PHE A 1 127 ? -7.025 -0.844 -19.721 1.00 90.44 127 PHE A N 1
ATOM 1054 C CA . PHE A 1 127 ? -7.318 0.366 -20.511 1.00 90.44 127 PHE A CA 1
ATOM 1055 C C . PHE A 1 127 ? -7.283 1.670 -19.703 1.00 90.44 127 PHE A C 1
ATOM 1057 O O . PHE A 1 127 ? -7.427 2.752 -20.274 1.00 90.44 127 PHE A O 1
ATOM 1064 N N . ALA A 1 128 ? -7.067 1.598 -18.387 1.00 91.25 128 ALA A N 1
ATOM 1065 C CA . ALA A 1 128 ? -6.857 2.778 -17.556 1.00 91.25 128 ALA A CA 1
ATOM 1066 C C . ALA A 1 128 ? -5.624 3.545 -18.052 1.00 91.25 128 ALA A C 1
ATOM 1068 O O . ALA A 1 128 ? -4.521 3.000 -18.059 1.00 91.25 128 ALA A O 1
ATOM 1069 N N . TRP A 1 129 ? -5.813 4.792 -18.491 1.00 89.25 129 TRP A N 1
ATOM 1070 C CA . TRP A 1 129 ? -4.769 5.543 -19.195 1.00 89.25 129 TRP A CA 1
ATOM 1071 C C . TRP A 1 129 ? -3.492 5.704 -18.369 1.00 89.25 129 TRP A C 1
ATOM 1073 O O . TRP A 1 129 ? -2.412 5.446 -18.882 1.00 89.25 129 TRP A O 1
ATOM 1083 N N . ASP A 1 130 ? -3.615 6.024 -17.079 1.00 88.50 130 ASP A N 1
ATOM 1084 C CA . ASP A 1 130 ? -2.466 6.183 -16.178 1.00 88.50 130 ASP A CA 1
ATOM 1085 C C . ASP A 1 130 ? -1.712 4.854 -15.976 1.00 88.50 130 ASP A C 1
ATOM 1087 O O . ASP A 1 130 ? -0.489 4.814 -15.837 1.00 88.50 130 ASP A O 1
ATOM 1091 N N . ALA A 1 131 ? -2.435 3.733 -16.049 1.00 91.38 131 ALA A N 1
ATOM 1092 C CA . ALA A 1 131 ? -1.882 2.400 -15.884 1.00 91.38 131 ALA A CA 1
ATOM 1093 C C . ALA A 1 131 ? -1.095 1.926 -17.110 1.00 91.38 131 ALA A C 1
ATOM 1095 O O . ALA A 1 131 ? 0.076 1.565 -16.981 1.00 91.38 131 ALA A O 1
ATOM 1096 N N . TRP A 1 132 ? -1.723 1.908 -18.293 1.00 90.56 132 TRP A N 1
ATOM 1097 C CA . TRP A 1 132 ? -1.092 1.353 -19.497 1.00 90.56 132 TRP A CA 1
ATOM 1098 C C . TRP A 1 132 ? -0.031 2.282 -20.082 1.00 90.56 132 TRP A C 1
ATOM 1100 O O . TRP A 1 132 ? 0.900 1.798 -20.714 1.00 90.56 132 TRP A O 1
ATOM 1110 N N . TYR A 1 133 ? -0.142 3.594 -19.868 1.00 89.94 133 TYR A N 1
ATOM 1111 C CA . TYR A 1 133 ? 0.856 4.560 -20.324 1.00 89.94 133 TYR A CA 1
ATOM 1112 C C . TYR A 1 133 ? 2.031 4.685 -19.345 1.00 89.94 133 TYR A C 1
ATOM 1114 O O . TYR A 1 133 ? 3.173 4.861 -19.766 1.00 89.94 133 TYR A O 1
ATOM 1122 N N . GLY A 1 134 ? 1.757 4.599 -18.040 1.00 93.19 134 GLY A N 1
ATOM 1123 C CA . GLY A 1 134 ? 2.736 4.822 -16.983 1.00 93.19 134 GLY A CA 1
ATOM 1124 C C . GLY A 1 134 ? 3.185 3.537 -16.294 1.00 93.19 134 GLY A C 1
ATOM 1125 O O . GLY A 1 134 ? 4.155 2.893 -16.701 1.00 93.19 134 GLY A O 1
ATOM 1126 N N . TRP A 1 135 ? 2.503 3.205 -15.198 1.00 95.62 135 TRP A N 1
ATOM 1127 C CA . TRP A 1 135 ? 2.956 2.248 -14.181 1.00 95.62 135 TRP A CA 1
ATOM 1128 C C . TRP A 1 135 ? 3.144 0.828 -14.712 1.00 95.62 135 TRP A C 1
ATOM 1130 O O . TRP A 1 135 ? 4.182 0.197 -14.510 1.00 95.62 135 TRP A O 1
ATOM 1140 N N . VAL A 1 136 ? 2.153 0.321 -15.440 1.00 96.44 136 VAL A N 1
ATOM 1141 C CA . VAL A 1 136 ? 2.184 -1.054 -15.944 1.00 96.44 136 VAL A CA 1
ATOM 1142 C C . VAL A 1 136 ? 3.089 -1.163 -17.167 1.00 96.44 136 VAL A C 1
ATOM 1144 O O . VAL A 1 136 ? 3.766 -2.175 -17.319 1.00 96.44 136 VAL A O 1
ATOM 1147 N N . ALA A 1 137 ? 3.193 -0.114 -17.994 1.00 95.12 137 ALA A N 1
ATOM 1148 C CA . ALA A 1 137 ? 4.189 -0.065 -19.068 1.00 95.12 137 ALA A CA 1
ATOM 1149 C C . ALA A 1 137 ? 5.619 -0.147 -18.520 1.00 95.12 137 ALA A C 1
ATOM 1151 O O . ALA A 1 137 ? 6.408 -0.960 -18.999 1.00 95.12 137 ALA A O 1
ATOM 1152 N N . LYS A 1 138 ? 5.935 0.635 -17.478 1.00 96.38 138 LYS A N 1
ATOM 1153 C CA . LYS A 1 138 ? 7.231 0.584 -16.781 1.00 96.38 138 LYS A CA 1
ATOM 1154 C C . LYS A 1 138 ? 7.523 -0.828 -16.258 1.00 96.38 138 LYS A C 1
ATOM 1156 O O . LYS A 1 138 ? 8.579 -1.384 -16.543 1.00 96.38 138 LYS A O 1
ATOM 1161 N N . ALA A 1 139 ? 6.553 -1.446 -15.581 1.00 97.56 139 ALA A N 1
ATOM 1162 C CA . ALA A 1 139 ? 6.670 -2.823 -15.102 1.00 97.56 139 ALA A CA 1
ATOM 1163 C C . ALA A 1 139 ? 6.881 -3.849 -16.228 1.00 97.56 139 ALA A C 1
ATOM 1165 O O . ALA A 1 139 ? 7.660 -4.785 -16.066 1.00 97.56 139 ALA A O 1
ATOM 1166 N N . LYS A 1 140 ? 6.207 -3.672 -17.372 1.00 97.19 140 LYS A N 1
ATOM 1167 C CA . LYS A 1 140 ? 6.311 -4.564 -18.535 1.00 97.19 140 LYS A CA 1
ATOM 1168 C C . LYS A 1 140 ? 7.711 -4.565 -19.110 1.00 97.19 140 LYS A C 1
ATOM 1170 O O . LYS A 1 140 ? 8.248 -5.625 -19.412 1.00 97.19 140 LYS A O 1
ATOM 1175 N N . ILE A 1 141 ? 8.304 -3.380 -19.230 1.00 96.75 141 ILE A N 1
ATOM 1176 C CA . ILE A 1 141 ? 9.680 -3.243 -19.696 1.00 96.75 141 ILE A CA 1
ATOM 1177 C C . ILE A 1 141 ? 10.618 -4.006 -18.755 1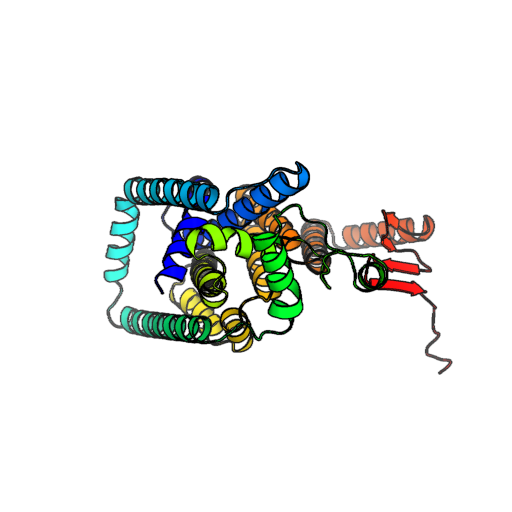.00 96.75 141 ILE A C 1
ATOM 1179 O O . ILE A 1 141 ? 11.370 -4.863 -19.206 1.00 96.75 141 ILE A O 1
ATOM 1183 N N . TRP A 1 142 ? 10.507 -3.797 -17.446 1.00 97.56 142 TRP A N 1
ATOM 1184 C CA . TRP A 1 142 ? 11.352 -4.503 -16.480 1.00 97.56 142 TRP A CA 1
ATOM 1185 C C . TRP A 1 142 ? 11.122 -6.004 -16.395 1.00 97.56 142 TRP A C 1
ATOM 1187 O O . TRP A 1 142 ? 12.055 -6.748 -16.104 1.00 97.56 142 TRP A O 1
ATOM 1197 N N . TYR A 1 143 ? 9.907 -6.470 -16.667 1.00 97.69 143 TYR A N 1
ATOM 1198 C CA . TYR A 1 143 ? 9.642 -7.898 -16.773 1.00 97.69 143 TYR A CA 1
ATOM 1199 C C . TYR A 1 143 ? 10.416 -8.541 -17.934 1.00 97.69 143 TYR A C 1
ATOM 1201 O O . TYR A 1 143 ? 10.978 -9.619 -17.760 1.00 97.69 143 TYR A O 1
ATOM 1209 N N . PHE A 1 144 ? 10.453 -7.896 -19.106 1.00 97.12 144 PHE A N 1
ATOM 1210 C CA . PHE A 1 144 ? 11.074 -8.470 -20.307 1.00 97.12 144 PHE A CA 1
ATOM 1211 C C . PHE A 1 144 ? 12.575 -8.210 -20.426 1.00 97.12 144 PHE A C 1
ATOM 1213 O O . PHE A 1 144 ? 13.282 -9.053 -20.972 1.00 97.12 144 PHE A O 1
ATOM 1220 N N . TYR A 1 145 ? 13.049 -7.062 -19.949 1.00 96.12 145 TYR A N 1
ATOM 1221 C CA . TYR A 1 145 ? 14.435 -6.632 -20.134 1.00 96.12 145 TYR A CA 1
ATOM 1222 C C . TYR A 1 145 ? 15.260 -6.691 -18.837 1.00 96.12 145 TYR A C 1
ATOM 1224 O O . TYR A 1 145 ? 16.479 -6.741 -18.900 1.00 96.12 145 TYR A O 1
ATOM 1232 N N . GLY A 1 146 ? 14.615 -6.772 -17.668 1.00 95.69 146 GLY A N 1
ATOM 1233 C CA . GLY A 1 146 ? 15.275 -6.823 -16.361 1.00 95.69 146 GLY A CA 1
ATOM 1234 C C . GLY A 1 146 ? 14.940 -5.615 -15.485 1.00 95.69 146 GLY A C 1
ATOM 1235 O O . GLY A 1 146 ? 14.687 -4.514 -15.971 1.00 95.69 146 GLY A O 1
ATOM 1236 N N . ILE A 1 147 ? 14.931 -5.809 -14.163 1.00 95.94 147 ILE A N 1
ATOM 1237 C CA . ILE A 1 147 ? 14.494 -4.782 -13.194 1.00 95.94 147 ILE A CA 1
ATOM 1238 C C . ILE A 1 147 ? 15.430 -3.573 -13.095 1.00 95.94 147 ILE A C 1
ATOM 1240 O O . ILE A 1 147 ? 15.029 -2.528 -12.587 1.00 95.94 147 ILE A O 1
ATOM 1244 N N . ASN A 1 148 ? 16.664 -3.732 -13.571 1.00 95.44 148 ASN A N 1
ATOM 1245 C CA . ASN A 1 148 ? 17.719 -2.722 -13.541 1.00 95.44 148 ASN A CA 1
ATOM 1246 C C . ASN A 1 148 ? 17.794 -1.906 -14.837 1.00 95.44 148 ASN A C 1
ATOM 1248 O O . ASN A 1 148 ? 18.644 -1.027 -14.960 1.00 95.44 148 ASN A O 1
ATOM 1252 N N . GLU A 1 149 ? 16.928 -2.199 -15.809 1.00 95.50 149 GLU A N 1
ATOM 1253 C CA . GLU A 1 149 ? 16.969 -1.534 -17.103 1.00 95.50 149 GLU A CA 1
ATOM 1254 C C . GLU A 1 149 ? 16.622 -0.056 -16.999 1.00 95.50 149 GLU A C 1
ATOM 1256 O O . GLU A 1 149 ? 15.626 0.343 -16.378 1.00 95.50 149 GLU A O 1
ATOM 1261 N N . SER A 1 150 ? 17.470 0.750 -17.638 1.00 93.94 150 SER A N 1
ATOM 1262 C CA . SER A 1 150 ? 17.363 2.201 -17.613 1.00 93.94 150 SER A CA 1
ATOM 1263 C C . SER A 1 150 ? 16.229 2.666 -18.516 1.00 93.94 150 SER A C 1
ATOM 1265 O O . SER A 1 150 ? 16.086 2.232 -19.661 1.00 93.94 150 SER A O 1
ATOM 1267 N N . LEU A 1 151 ? 15.425 3.587 -17.993 1.00 95.50 151 LEU A N 1
ATOM 1268 C CA . LEU A 1 151 ? 14.299 4.172 -18.700 1.00 95.50 151 LEU A CA 1
ATOM 1269 C C . LEU A 1 151 ? 14.530 5.663 -18.850 1.00 95.50 151 LEU A C 1
ATOM 1271 O O . LEU A 1 151 ? 14.716 6.373 -17.863 1.00 95.50 151 LEU A O 1
ATOM 1275 N N . VAL A 1 152 ? 14.456 6.138 -20.087 1.00 95.56 152 VAL A N 1
ATOM 1276 C CA . VAL A 1 152 ? 14.699 7.542 -20.410 1.00 95.56 152 VAL A CA 1
ATOM 1277 C C . VAL A 1 152 ? 13.404 8.287 -20.717 1.00 95.56 152 VAL A C 1
ATOM 1279 O O . VAL A 1 152 ? 12.372 7.708 -21.092 1.00 95.56 152 VAL A O 1
ATOM 1282 N N . GLY A 1 153 ? 13.457 9.610 -20.577 1.00 93.19 153 GLY A N 1
ATOM 1283 C CA . GLY A 1 153 ? 12.376 10.492 -20.995 1.00 93.19 153 GLY A CA 1
ATOM 1284 C C . GLY A 1 153 ? 12.196 10.521 -22.513 1.00 93.19 153 GLY A C 1
ATOM 1285 O O . GLY A 1 153 ? 13.083 10.153 -23.278 1.00 93.19 153 GLY A O 1
ATOM 1286 N N . ARG A 1 154 ? 11.035 11.008 -22.967 1.00 90.75 154 ARG A N 1
ATOM 1287 C CA . ARG A 1 154 ? 10.684 11.038 -24.400 1.00 90.75 154 ARG A CA 1
ATOM 1288 C C . ARG A 1 154 ? 11.692 11.811 -25.254 1.00 90.75 154 ARG A C 1
ATOM 1290 O O . ARG A 1 154 ? 12.004 11.374 -26.352 1.00 90.75 154 ARG A O 1
ATOM 1297 N N . VAL A 1 155 ? 12.196 12.943 -24.757 1.00 90.62 155 VAL A N 1
ATOM 1298 C CA . VAL A 1 155 ? 13.149 13.793 -25.496 1.00 90.62 155 VAL A CA 1
ATOM 1299 C C . VAL A 1 155 ? 14.458 13.049 -25.755 1.00 90.62 155 VAL A C 1
ATOM 1301 O O . VAL A 1 155 ? 14.922 13.003 -26.888 1.00 90.62 155 VAL A O 1
ATOM 1304 N N . GLU A 1 156 ? 15.012 12.414 -24.723 1.00 92.38 156 GLU A N 1
ATOM 1305 C CA . GLU A 1 156 ? 16.229 11.611 -24.839 1.00 92.38 156 GLU A CA 1
ATOM 1306 C C . GLU A 1 156 ? 16.006 10.396 -25.746 1.00 92.38 156 GLU A C 1
ATOM 1308 O O . GLU A 1 156 ? 16.813 10.135 -26.638 1.00 92.38 156 GLU A O 1
ATOM 1313 N N . TRP A 1 157 ? 14.859 9.725 -25.604 1.00 94.50 157 TRP A N 1
ATOM 1314 C CA . TRP A 1 157 ? 14.478 8.579 -26.427 1.00 94.50 157 TRP A CA 1
ATOM 1315 C C . TRP A 1 157 ? 14.477 8.875 -27.935 1.00 94.50 157 TRP A C 1
ATOM 1317 O O . TRP A 1 157 ? 14.960 8.055 -28.707 1.00 94.50 157 TRP A O 1
ATOM 1327 N N . PHE A 1 158 ? 14.012 10.056 -28.369 1.00 93.62 158 PHE A N 1
ATOM 1328 C CA . PHE A 1 158 ? 14.046 10.444 -29.790 1.00 93.62 158 PHE A CA 1
ATOM 1329 C C . PHE A 1 158 ? 15.465 10.557 -30.361 1.00 93.62 158 PHE A C 1
ATOM 1331 O O . PHE A 1 158 ? 15.659 10.407 -31.567 1.00 93.62 158 PHE A O 1
ATOM 1338 N N . SER A 1 159 ? 16.447 10.843 -29.506 1.00 93.12 159 SER A N 1
ATOM 1339 C CA . SER A 1 159 ? 17.850 11.009 -29.895 1.00 93.12 159 SER A CA 1
ATOM 1340 C C . SER A 1 159 ? 18.705 9.754 -29.683 1.00 93.12 159 SER A C 1
ATOM 1342 O O . SER A 1 159 ? 19.750 9.610 -30.319 1.00 93.12 159 SER A O 1
ATOM 1344 N N . ALA A 1 160 ? 18.271 8.833 -28.820 1.00 91.88 160 ALA A N 1
ATOM 1345 C CA . ALA A 1 160 ? 19.032 7.657 -28.422 1.00 91.88 160 ALA A CA 1
ATOM 1346 C C . ALA A 1 160 ? 18.646 6.414 -29.239 1.00 91.88 160 ALA A C 1
ATOM 1348 O O . ALA A 1 160 ? 17.475 6.062 -29.377 1.00 91.88 160 ALA A O 1
ATOM 1349 N N . LYS A 1 161 ? 19.641 5.682 -29.753 1.00 89.94 161 LYS A N 1
ATOM 1350 C CA . LYS A 1 161 ? 19.404 4.399 -30.432 1.00 89.94 161 LYS A CA 1
ATOM 1351 C C . LYS A 1 161 ? 19.244 3.278 -29.405 1.00 89.94 161 LYS A C 1
ATOM 1353 O O . LYS A 1 161 ? 20.156 3.036 -28.626 1.00 89.94 161 LYS A O 1
ATOM 1358 N N . GLY A 1 162 ? 18.116 2.568 -29.449 1.00 87.50 162 GLY A N 1
ATOM 1359 C CA . GLY A 1 162 ? 17.873 1.375 -28.626 1.00 87.50 162 GLY A CA 1
ATOM 1360 C C . GLY A 1 162 ? 17.487 1.647 -27.168 1.00 87.50 162 GLY A C 1
ATOM 1361 O O . GLY A 1 162 ? 17.344 0.695 -26.409 1.00 87.50 162 GLY A O 1
ATOM 1362 N N . ALA A 1 163 ? 17.295 2.909 -26.771 1.00 93.56 163 ALA A N 1
ATOM 1363 C CA . ALA A 1 163 ? 16.847 3.241 -25.422 1.00 93.56 163 ALA A CA 1
ATOM 1364 C C . ALA A 1 163 ? 15.378 2.844 -25.200 1.00 93.56 163 ALA A C 1
ATOM 1366 O O . ALA A 1 163 ? 14.541 2.946 -26.102 1.00 93.56 163 ALA A O 1
ATOM 1367 N N . LEU A 1 164 ? 15.058 2.435 -23.974 1.00 95.12 164 LEU A N 1
ATOM 1368 C CA . LEU A 1 164 ? 13.696 2.146 -23.531 1.00 95.12 164 LEU A CA 1
ATOM 1369 C C . LEU A 1 164 ? 13.118 3.393 -22.856 1.00 95.12 164 LEU A C 1
ATOM 1371 O O . LEU A 1 164 ? 13.820 4.101 -22.136 1.00 95.12 164 LEU A O 1
ATOM 1375 N N . THR A 1 165 ? 11.842 3.695 -23.095 1.00 94.75 165 THR A N 1
ATOM 1376 C CA . THR A 1 165 ? 11.226 4.932 -22.599 1.00 94.75 165 THR A CA 1
ATOM 1377 C C . THR A 1 165 ? 10.054 4.669 -21.672 1.00 94.75 165 THR A C 1
ATOM 1379 O O . THR A 1 165 ? 9.274 3.738 -21.863 1.00 94.75 165 THR A O 1
ATOM 1382 N N . SER A 1 166 ? 9.912 5.539 -20.674 1.00 94.50 166 SER A N 1
ATOM 1383 C CA . SER A 1 166 ? 8.708 5.638 -19.864 1.00 94.50 166 SER A CA 1
ATOM 1384 C C . SER A 1 166 ? 8.381 7.111 -19.604 1.00 94.50 166 SER A C 1
ATOM 1386 O O . SER A 1 166 ? 9.260 7.890 -19.216 1.00 94.50 166 SER A O 1
ATOM 1388 N N . PRO A 1 167 ? 7.116 7.533 -19.760 1.00 91.38 167 PRO A N 1
ATOM 1389 C CA . PRO A 1 167 ? 6.713 8.904 -19.452 1.00 91.38 167 PRO A CA 1
ATOM 1390 C C . PRO A 1 167 ? 6.860 9.243 -17.966 1.00 91.38 167 PRO A C 1
ATOM 1392 O O . PRO A 1 167 ? 7.030 10.409 -17.619 1.00 91.38 167 PRO A O 1
ATOM 1395 N N . ILE A 1 168 ? 6.863 8.221 -17.110 1.00 92.94 168 ILE A N 1
ATOM 1396 C CA . ILE A 1 168 ? 7.004 8.323 -15.658 1.00 92.94 168 ILE A CA 1
ATOM 1397 C C . ILE A 1 168 ? 8.357 7.768 -15.177 1.00 92.94 168 ILE A C 1
ATOM 1399 O O . ILE A 1 168 ? 8.477 7.290 -14.052 1.00 92.94 168 ILE A O 1
ATOM 1403 N N . HIS A 1 169 ? 9.394 7.797 -16.022 1.00 93.31 169 HIS A N 1
ATOM 1404 C CA . HIS A 1 169 ? 10.739 7.317 -15.666 1.00 93.31 169 HIS A CA 1
ATOM 1405 C C . HIS A 1 169 ? 11.268 7.930 -14.354 1.00 93.31 169 HIS A C 1
ATOM 1407 O O . HIS A 1 169 ? 11.882 7.220 -13.568 1.00 93.31 169 HIS A O 1
ATOM 1413 N N . HIS A 1 170 ? 10.954 9.202 -14.089 1.00 90.50 170 HIS A N 1
ATOM 1414 C CA . HIS A 1 170 ? 11.345 9.954 -12.889 1.00 90.50 170 HIS A CA 1
ATOM 1415 C C . HIS A 1 170 ? 10.444 9.721 -11.660 1.00 90.50 170 HIS A C 1
ATOM 1417 O O . HIS A 1 170 ? 10.755 10.219 -10.578 1.00 90.50 170 HIS A O 1
ATOM 1423 N N . TYR A 1 171 ? 9.317 9.013 -11.803 1.00 94.06 171 TYR A N 1
ATOM 1424 C CA . TYR A 1 171 ? 8.456 8.675 -10.668 1.00 94.06 171 TYR A CA 1
ATOM 1425 C C . TYR A 1 171 ? 9.010 7.474 -9.887 1.00 94.06 171 TYR A C 1
ATOM 1427 O O . TYR A 1 171 ? 9.678 6.627 -10.485 1.00 94.06 171 TYR A O 1
ATOM 1435 N N . PRO A 1 172 ? 8.676 7.366 -8.584 1.00 95.69 172 PRO A N 1
ATOM 1436 C CA . PRO A 1 172 ? 8.979 6.205 -7.759 1.00 95.69 172 PRO A CA 1
ATOM 1437 C C . PRO A 1 172 ? 8.489 4.886 -8.361 1.00 95.69 172 PRO A C 1
ATOM 1439 O O . PRO A 1 172 ? 7.481 4.830 -9.061 1.00 95.69 172 PRO A O 1
ATOM 1442 N N . ASP A 1 173 ? 9.171 3.800 -8.023 1.00 96.38 173 ASP A N 1
ATOM 1443 C CA . ASP A 1 173 ? 9.015 2.525 -8.727 1.00 96.38 173 ASP A CA 1
ATOM 1444 C C . ASP A 1 173 ? 7.987 1.584 -8.097 1.00 96.38 173 ASP A C 1
ATOM 1446 O O . ASP A 1 173 ? 7.661 0.545 -8.671 1.00 96.38 173 ASP A O 1
ATOM 1450 N N . GLY A 1 174 ? 7.454 1.936 -6.924 1.00 96.81 174 GLY A N 1
ATOM 1451 C CA . GLY A 1 174 ? 6.717 1.030 -6.046 1.00 96.81 174 GLY A CA 1
ATOM 1452 C C . GLY A 1 174 ? 5.575 0.296 -6.735 1.00 96.81 174 GLY A C 1
ATOM 1453 O O . GLY A 1 174 ? 5.531 -0.931 -6.673 1.00 96.81 174 GLY A O 1
ATOM 1454 N N . LEU A 1 175 ? 4.689 1.005 -7.445 1.00 97.38 175 LEU A N 1
ATOM 1455 C CA . LEU A 1 175 ? 3.574 0.346 -8.129 1.00 97.38 175 LEU A CA 1
ATOM 1456 C C . LEU A 1 175 ? 4.062 -0.608 -9.224 1.00 97.38 175 LEU A C 1
ATOM 1458 O O . LEU A 1 175 ? 3.610 -1.749 -9.287 1.00 97.38 175 LEU A O 1
ATOM 1462 N N . SER A 1 176 ? 5.010 -0.168 -10.050 1.00 97.94 176 SER A N 1
ATOM 1463 C CA . SER A 1 176 ? 5.575 -0.972 -11.135 1.00 97.94 176 SER A CA 1
ATOM 1464 C C . SER A 1 176 ? 6.253 -2.239 -10.603 1.00 97.94 176 SER A C 1
ATOM 1466 O O . SER A 1 176 ? 6.053 -3.329 -11.135 1.00 97.94 176 SER A O 1
ATOM 1468 N N . LEU A 1 177 ? 6.989 -2.125 -9.496 1.00 98.19 177 LEU A N 1
ATOM 1469 C CA . LEU A 1 177 ? 7.650 -3.252 -8.838 1.00 98.19 177 LEU A CA 1
ATOM 1470 C C . LEU A 1 177 ? 6.659 -4.270 -8.265 1.00 98.19 177 LEU A C 1
ATOM 1472 O O . LEU A 1 177 ? 6.957 -5.461 -8.253 1.00 98.19 177 LEU A O 1
ATOM 1476 N N . LEU A 1 178 ? 5.461 -3.851 -7.844 1.00 98.31 178 LEU A N 1
ATOM 1477 C CA . LEU A 1 178 ? 4.419 -4.796 -7.430 1.00 98.31 178 LEU A CA 1
ATOM 1478 C C . LEU A 1 178 ? 3.905 -5.638 -8.605 1.00 98.31 178 LEU A C 1
ATOM 1480 O O . LEU A 1 178 ? 3.661 -6.831 -8.429 1.00 98.31 178 LEU A O 1
ATOM 1484 N N . TYR A 1 179 ? 3.783 -5.058 -9.803 1.00 98.19 179 TYR A N 1
ATOM 1485 C CA . TYR A 1 179 ? 3.461 -5.826 -11.013 1.00 98.19 179 TYR A CA 1
ATOM 1486 C C . TYR A 1 179 ? 4.580 -6.811 -11.363 1.00 98.19 179 TYR A C 1
ATOM 1488 O O . TYR A 1 179 ? 4.300 -7.978 -11.637 1.00 98.19 179 TYR A O 1
ATOM 1496 N N . VAL A 1 180 ? 5.842 -6.374 -11.285 1.00 98.31 180 VAL A N 1
ATOM 1497 C CA . VAL A 1 180 ? 7.005 -7.250 -11.498 1.00 98.31 180 VAL A CA 1
ATOM 1498 C C . VAL A 1 180 ? 7.023 -8.397 -10.482 1.00 98.31 180 VAL A C 1
ATOM 1500 O O . VAL A 1 180 ? 7.173 -9.551 -10.873 1.00 98.31 180 VAL A O 1
ATOM 1503 N N . PHE A 1 181 ? 6.788 -8.130 -9.198 1.00 98.62 181 PHE A N 1
ATOM 1504 C CA . PHE A 1 181 ? 6.704 -9.175 -8.177 1.00 98.62 181 PHE A CA 1
ATOM 1505 C C . PHE A 1 181 ? 5.598 -10.194 -8.469 1.00 98.62 181 PHE A C 1
ATOM 1507 O O . PHE A 1 181 ? 5.836 -11.401 -8.444 1.00 98.62 181 PHE A O 1
ATOM 1514 N N . ASN A 1 182 ? 4.395 -9.719 -8.800 1.00 98.12 182 ASN A N 1
ATOM 1515 C CA . ASN A 1 182 ? 3.252 -10.588 -9.082 1.00 98.12 182 ASN A CA 1
ATOM 1516 C C . ASN A 1 182 ? 3.453 -11.446 -10.344 1.00 98.12 182 ASN A C 1
ATOM 1518 O O . ASN A 1 182 ? 2.859 -12.520 -10.457 1.00 98.12 182 ASN A O 1
ATOM 1522 N N . SER A 1 183 ? 4.308 -11.014 -11.277 1.00 98.19 183 SER A N 1
ATOM 1523 C CA . SER A 1 183 ? 4.658 -11.817 -12.455 1.00 98.19 183 SER A CA 1
ATOM 1524 C C . SER A 1 183 ? 5.365 -13.127 -12.097 1.00 98.19 183 SER A C 1
ATOM 1526 O O . SER A 1 183 ? 5.270 -14.085 -12.853 1.00 98.19 183 SER A O 1
ATOM 1528 N N . GLY A 1 184 ? 5.973 -13.222 -10.906 1.00 97.88 184 GLY A N 1
ATOM 1529 C CA . GLY A 1 184 ? 6.597 -14.451 -10.407 1.00 97.88 184 GLY A CA 1
ATOM 1530 C C . GLY A 1 184 ? 5.633 -15.624 -10.179 1.00 97.88 184 GLY A C 1
ATOM 1531 O O . GLY A 1 184 ? 6.084 -16.740 -9.938 1.00 97.88 184 GLY A O 1
ATOM 1532 N N . ILE A 1 185 ? 4.318 -15.398 -10.243 1.00 98.00 185 ILE A N 1
ATOM 1533 C CA . ILE A 1 185 ? 3.300 -16.461 -10.172 1.00 98.00 185 ILE A CA 1
ATOM 1534 C C . ILE A 1 185 ? 2.323 -16.451 -11.351 1.00 98.00 185 ILE A C 1
ATOM 1536 O O . ILE A 1 185 ? 1.729 -17.482 -11.661 1.00 98.00 185 ILE A O 1
ATOM 1540 N N . PHE A 1 186 ? 2.119 -15.303 -11.998 1.00 97.38 186 PHE A N 1
ATOM 1541 C CA . PHE A 1 186 ? 1.097 -15.151 -13.038 1.00 97.38 186 PHE A CA 1
ATOM 1542 C C . PHE A 1 186 ? 1.656 -14.940 -14.445 1.00 97.38 186 PHE A C 1
ATOM 1544 O O . PHE A 1 186 ? 0.854 -14.743 -15.363 1.00 97.38 186 PHE A O 1
ATOM 1551 N N . ASP A 1 187 ? 2.981 -14.971 -14.605 1.00 96.81 187 ASP A N 1
ATOM 1552 C CA . ASP A 1 187 ? 3.689 -14.507 -15.798 1.00 96.81 187 ASP A CA 1
ATOM 1553 C C . ASP A 1 187 ? 3.259 -13.072 -16.165 1.00 96.81 187 ASP A C 1
ATOM 1555 O O . ASP A 1 187 ? 2.653 -12.346 -15.364 1.00 96.81 187 ASP A O 1
ATOM 1559 N N . TRP A 1 188 ? 3.541 -12.632 -17.393 1.00 96.62 188 TRP A N 1
ATOM 1560 C CA . TRP A 1 188 ? 2.956 -11.393 -17.902 1.00 96.62 188 TRP A CA 1
ATOM 1561 C C . TRP A 1 188 ? 1.511 -11.604 -18.370 1.00 96.62 188 TRP A C 1
ATOM 1563 O O . TRP A 1 188 ? 1.216 -11.684 -19.563 1.00 96.62 188 TRP A O 1
ATOM 1573 N N . ASN A 1 189 ? 0.588 -11.681 -17.415 1.00 96.25 189 ASN A N 1
ATOM 1574 C CA . ASN A 1 189 ? -0.847 -11.638 -17.674 1.00 96.25 189 ASN A CA 1
ATOM 1575 C C . ASN A 1 189 ? -1.475 -10.449 -16.937 1.00 96.25 189 ASN A C 1
ATOM 1577 O O . ASN A 1 189 ? -1.787 -10.541 -15.752 1.00 96.25 189 ASN A O 1
ATOM 1581 N N . GLU A 1 190 ? -1.670 -9.336 -17.647 1.00 93.94 190 GLU A N 1
ATOM 1582 C CA . GLU A 1 190 ? -2.110 -8.047 -17.082 1.00 93.94 190 GLU A CA 1
ATOM 1583 C C . GLU A 1 190 ? -3.368 -8.182 -16.212 1.00 93.94 190 GLU A C 1
ATOM 1585 O O . GLU A 1 190 ? -3.399 -7.703 -15.080 1.00 93.94 190 GLU A O 1
ATOM 1590 N N . THR A 1 191 ? -4.366 -8.932 -16.679 1.00 93.69 191 THR A N 1
ATOM 1591 C CA . THR A 1 191 ? -5.602 -9.186 -15.933 1.00 93.69 191 THR A CA 1
ATOM 1592 C C . THR A 1 191 ? -5.350 -9.916 -14.610 1.00 93.69 191 THR A C 1
ATOM 1594 O O . THR A 1 191 ? -5.911 -9.540 -13.582 1.00 93.69 191 THR A O 1
ATOM 1597 N N . ARG A 1 192 ? -4.476 -10.930 -14.585 1.00 96.12 192 ARG A N 1
ATOM 1598 C CA . ARG A 1 192 ? -4.134 -11.640 -13.339 1.00 96.12 192 ARG A CA 1
ATOM 1599 C C . ARG A 1 192 ? -3.287 -10.781 -12.403 1.00 96.12 192 ARG A C 1
ATOM 1601 O O . ARG A 1 192 ? -3.508 -10.820 -11.195 1.00 96.12 192 ARG A O 1
ATOM 1608 N N . LEU A 1 193 ? -2.363 -9.984 -12.940 1.00 96.94 193 LEU A N 1
ATOM 1609 C CA . LEU A 1 193 ? -1.529 -9.069 -12.152 1.00 96.94 193 LEU A CA 1
ATOM 1610 C C . LEU A 1 193 ? -2.373 -8.002 -11.433 1.00 96.94 193 LEU A C 1
ATOM 1612 O O . LEU A 1 193 ? -2.073 -7.649 -10.290 1.00 96.94 193 LEU A O 1
ATOM 1616 N N . ASN A 1 194 ? -3.476 -7.568 -12.054 1.00 96.12 194 ASN A N 1
ATOM 1617 C CA . ASN A 1 194 ? -4.433 -6.611 -11.489 1.00 96.12 194 ASN A CA 1
ATOM 1618 C C . ASN A 1 194 ? -5.147 -7.107 -10.218 1.00 96.12 194 ASN A C 1
ATOM 1620 O O . ASN A 1 194 ? -5.685 -6.285 -9.472 1.00 96.12 194 ASN A O 1
ATOM 1624 N N . ALA A 1 195 ? -5.104 -8.412 -9.914 1.00 97.06 195 ALA A N 1
ATOM 1625 C CA . ALA A 1 195 ? -5.714 -9.008 -8.718 1.00 97.06 195 ALA A CA 1
ATOM 1626 C C . ALA A 1 195 ? -5.188 -8.414 -7.394 1.00 97.06 195 ALA A C 1
ATOM 1628 O O . ALA A 1 195 ? -5.815 -8.547 -6.339 1.00 97.06 195 ALA A O 1
ATOM 1629 N N . ILE A 1 196 ? -4.049 -7.713 -7.432 1.00 97.81 196 ILE A N 1
ATOM 1630 C CA . ILE A 1 196 ? -3.520 -6.989 -6.275 1.00 97.81 196 ILE A CA 1
ATOM 1631 C C . ILE A 1 196 ? -4.458 -5.869 -5.796 1.00 97.81 196 ILE A C 1
ATOM 1633 O O . ILE A 1 196 ? -4.490 -5.579 -4.601 1.00 97.81 196 ILE A O 1
ATOM 1637 N N . TYR A 1 197 ? -5.263 -5.276 -6.684 1.00 97.94 197 TYR A N 1
ATOM 1638 C CA . TYR A 1 197 ? -6.192 -4.193 -6.342 1.00 97.94 197 TYR A CA 1
ATOM 1639 C C . TYR A 1 197 ? -7.372 -4.690 -5.497 1.00 97.94 197 TYR A C 1
ATOM 1641 O O . TYR A 1 197 ? -7.574 -4.158 -4.402 1.00 97.94 197 TYR A O 1
ATOM 1649 N N . PRO A 1 198 ? -8.114 -5.738 -5.905 1.00 98.00 198 PRO A N 1
ATOM 1650 C CA . PRO A 1 198 ? -9.094 -6.376 -5.031 1.00 98.00 198 PRO A CA 1
ATOM 1651 C C . PRO A 1 198 ? -8.496 -6.883 -3.708 1.00 98.00 198 PRO A C 1
ATOM 1653 O O . PRO A 1 198 ? -9.120 -6.724 -2.657 1.00 98.00 198 PRO A O 1
ATOM 1656 N N . ALA A 1 199 ? -7.272 -7.433 -3.718 1.00 98.38 199 ALA A N 1
ATOM 1657 C CA . ALA A 1 199 ? -6.600 -7.901 -2.497 1.00 98.38 199 ALA A CA 1
ATOM 1658 C C . ALA A 1 199 ? -6.300 -6.744 -1.527 1.00 98.38 199 ALA A C 1
ATOM 1660 O O . ALA A 1 199 ? -6.560 -6.837 -0.320 1.00 98.38 199 ALA A O 1
ATOM 1661 N N . MET A 1 200 ? -5.811 -5.626 -2.068 1.00 98.38 200 MET A N 1
ATOM 1662 C CA . MET A 1 200 ? -5.609 -4.384 -1.330 1.00 98.38 200 MET A CA 1
ATOM 1663 C C . MET A 1 200 ? -6.927 -3.853 -0.779 1.00 98.38 200 MET A C 1
ATOM 1665 O O . MET A 1 200 ? -6.993 -3.508 0.399 1.00 98.38 200 MET A O 1
ATOM 1669 N N . PHE A 1 201 ? -7.999 -3.865 -1.573 1.00 98.25 201 PHE A N 1
ATOM 1670 C CA . PHE A 1 201 ? -9.291 -3.344 -1.146 1.00 98.25 201 PHE A CA 1
ATOM 1671 C C . PHE A 1 201 ? -9.913 -4.154 -0.002 1.00 98.25 201 PHE A C 1
ATOM 1673 O O . PHE A 1 201 ? -10.381 -3.574 0.978 1.00 98.25 201 PHE A O 1
ATOM 1680 N N . ILE A 1 202 ? -9.840 -5.489 -0.061 1.00 98.19 202 ILE A N 1
ATOM 1681 C CA . ILE A 1 202 ? -10.253 -6.370 1.044 1.00 98.19 202 ILE A CA 1
ATOM 1682 C C . ILE A 1 202 ? -9.473 -6.027 2.319 1.00 98.19 202 ILE A C 1
ATOM 1684 O O . ILE A 1 202 ? -10.060 -5.861 3.393 1.00 98.19 202 ILE A O 1
ATOM 1688 N N . SER A 1 203 ? -8.155 -5.875 2.201 1.00 98.31 203 SER A N 1
ATOM 1689 C CA . SER A 1 203 ? -7.286 -5.519 3.327 1.00 98.31 203 SER A CA 1
ATOM 1690 C C . SER A 1 203 ? -7.621 -4.143 3.894 1.00 98.31 203 SER A C 1
ATOM 1692 O O . SER A 1 203 ? -7.672 -3.967 5.112 1.00 98.31 203 SER A O 1
ATOM 1694 N N . PHE A 1 204 ? -7.922 -3.178 3.026 1.00 98.12 204 PHE A N 1
ATOM 1695 C CA . PHE A 1 204 ? -8.304 -1.827 3.412 1.00 98.12 204 PHE A CA 1
ATOM 1696 C C . PHE A 1 204 ? -9.652 -1.790 4.142 1.00 98.12 204 PHE A C 1
ATOM 1698 O O . PHE A 1 204 ? -9.778 -1.122 5.168 1.00 98.12 204 PHE A O 1
ATOM 1705 N N . ILE A 1 205 ? -10.633 -2.581 3.700 1.00 97.56 205 ILE A N 1
ATOM 1706 C CA . ILE A 1 205 ? -11.917 -2.747 4.394 1.00 97.56 205 ILE A CA 1
ATOM 1707 C C . ILE A 1 205 ? -11.713 -3.327 5.798 1.00 97.56 205 ILE A C 1
ATOM 1709 O O . ILE A 1 205 ? -12.264 -2.799 6.768 1.00 97.56 205 ILE A O 1
ATOM 1713 N N . LEU A 1 206 ? -10.907 -4.387 5.933 1.00 96.50 206 LEU A N 1
ATOM 1714 C CA . LEU A 1 206 ? -10.591 -4.988 7.235 1.00 96.50 206 LEU A CA 1
ATOM 1715 C C . LEU A 1 206 ? -9.899 -3.982 8.161 1.00 96.50 206 LEU A C 1
ATOM 1717 O O . LEU A 1 206 ? -10.235 -3.877 9.344 1.00 96.50 206 LEU A O 1
ATOM 1721 N N . LEU A 1 207 ? -8.971 -3.206 7.607 1.00 95.94 207 LEU A N 1
ATOM 1722 C CA . LEU A 1 207 ? -8.247 -2.161 8.313 1.00 95.94 207 LEU A CA 1
ATOM 1723 C C . LEU A 1 207 ? -9.181 -1.062 8.822 1.00 95.94 207 LEU A C 1
ATOM 1725 O O . LEU A 1 207 ? -9.112 -0.704 10.002 1.00 95.94 207 LEU A O 1
ATOM 1729 N N . ILE A 1 208 ? -10.055 -0.535 7.960 1.00 96.31 208 ILE A N 1
ATOM 1730 C CA . ILE A 1 208 ? -11.035 0.500 8.311 1.00 96.31 208 ILE A CA 1
ATOM 1731 C C . ILE A 1 208 ? -11.986 -0.029 9.372 1.00 96.31 208 ILE A C 1
ATOM 1733 O O . ILE A 1 208 ? -12.152 0.603 10.416 1.00 96.31 208 ILE A O 1
ATOM 1737 N N . TYR A 1 209 ? -12.545 -1.222 9.160 1.00 95.25 209 TYR A N 1
ATOM 1738 C CA . TYR A 1 209 ? -13.417 -1.864 10.132 1.00 95.25 209 TYR A CA 1
ATOM 1739 C C . TYR A 1 209 ? -12.735 -1.975 11.502 1.00 95.25 209 TYR A C 1
ATOM 1741 O O . TYR A 1 209 ? -13.297 -1.571 12.521 1.00 95.25 209 TYR A O 1
ATOM 1749 N N . GLY A 1 210 ? -11.507 -2.501 11.532 1.00 92.81 210 GLY A N 1
ATOM 1750 C CA . GLY A 1 210 ? -10.742 -2.702 12.758 1.00 92.81 210 GLY A CA 1
ATOM 1751 C C . GLY A 1 210 ? -10.405 -1.395 13.476 1.00 92.81 210 GLY A C 1
ATOM 1752 O O . GLY A 1 210 ? -10.490 -1.336 14.703 1.00 92.81 210 GLY A O 1
ATOM 1753 N N . ASN A 1 211 ? -10.056 -0.338 12.739 1.00 92.25 211 ASN A N 1
ATOM 1754 C CA . ASN A 1 211 ? -9.747 0.972 13.315 1.00 92.25 211 ASN A CA 1
ATOM 1755 C C . ASN A 1 211 ? -10.999 1.689 13.837 1.00 92.25 211 ASN A C 1
ATOM 1757 O O . ASN A 1 211 ? -11.007 2.132 14.985 1.00 92.25 211 ASN A O 1
ATOM 1761 N N . VAL A 1 212 ? -12.083 1.738 13.056 1.00 93.12 212 VAL A N 1
ATOM 1762 C CA . VAL A 1 212 ? -13.350 2.355 13.488 1.00 93.12 212 VAL A CA 1
ATOM 1763 C C . VAL A 1 212 ? -13.909 1.625 14.701 1.00 93.12 212 VAL A C 1
ATOM 1765 O O . VAL A 1 212 ? -14.333 2.261 15.667 1.00 93.12 212 VAL A O 1
ATOM 1768 N N . LYS A 1 213 ? -13.863 0.288 14.703 1.00 89.94 213 LYS A N 1
ATOM 1769 C CA . LYS A 1 213 ? -14.293 -0.506 15.853 1.00 89.94 213 LYS A CA 1
ATOM 1770 C C . LYS A 1 213 ? -13.443 -0.230 17.090 1.00 89.94 213 LYS A C 1
ATOM 1772 O O . LYS A 1 213 ? -13.989 -0.175 18.185 1.00 89.94 213 LYS A O 1
ATOM 1777 N N . LEU A 1 214 ? -12.132 -0.061 16.938 1.00 87.38 214 LEU A N 1
ATOM 1778 C CA . LEU A 1 214 ? -11.247 0.233 18.065 1.00 87.38 214 LEU A CA 1
ATOM 1779 C C . LEU A 1 214 ? -11.535 1.610 18.672 1.00 87.38 214 LEU A C 1
ATOM 1781 O O . LEU A 1 214 ? -11.503 1.745 19.890 1.00 87.38 214 LEU A O 1
ATOM 1785 N N . ILE A 1 215 ? -11.848 2.605 17.840 1.00 86.88 215 ILE A N 1
ATOM 1786 C CA . ILE A 1 215 ? -12.157 3.970 18.286 1.00 86.88 215 ILE A CA 1
ATOM 1787 C C . ILE A 1 215 ? -13.553 4.052 18.915 1.00 86.88 215 ILE A C 1
ATOM 1789 O O . ILE A 1 215 ? -13.719 4.636 19.979 1.00 86.88 215 ILE A O 1
ATOM 1793 N N . THR A 1 216 ? -14.560 3.472 18.263 1.00 89.50 216 THR A N 1
ATOM 1794 C CA . THR A 1 216 ? -15.976 3.659 18.633 1.00 89.50 216 THR A CA 1
ATOM 1795 C C . THR A 1 216 ? -16.533 2.561 19.533 1.00 89.50 216 THR A C 1
ATOM 1797 O O . THR A 1 216 ? -17.638 2.696 20.048 1.00 89.50 216 THR A O 1
ATOM 1800 N N . GLN A 1 217 ? -15.823 1.435 19.654 1.00 88.38 217 GLN A N 1
ATOM 1801 C CA . GLN A 1 217 ? -16.299 0.197 20.282 1.00 88.38 217 GLN A CA 1
ATOM 1802 C C . GLN A 1 217 ? -17.599 -0.363 19.661 1.00 88.38 217 GLN A C 1
ATOM 1804 O O . GLN A 1 217 ? -18.184 -1.312 20.181 1.00 88.38 217 GLN A O 1
ATOM 1809 N N . SER A 1 218 ? -18.029 0.154 18.502 1.00 87.44 218 SER A N 1
ATOM 1810 C CA . SER A 1 218 ? -19.288 -0.202 17.847 1.00 87.44 218 SER A CA 1
ATOM 1811 C C . SER A 1 218 ? -19.044 -0.945 16.539 1.00 87.44 218 SER A C 1
ATOM 1813 O O . SER A 1 218 ? -18.449 -0.428 15.593 1.00 87.44 218 SER A O 1
ATOM 1815 N N . SER A 1 219 ? -19.560 -2.174 16.456 1.00 87.12 219 SER A N 1
ATOM 1816 C CA . SER A 1 219 ? -19.497 -2.951 15.209 1.00 87.12 219 SER A CA 1
ATOM 1817 C C . SER A 1 219 ? -20.449 -2.395 14.143 1.00 87.12 219 SER A C 1
ATOM 1819 O O . SER A 1 219 ? -20.159 -2.541 12.961 1.00 87.12 219 SER A O 1
ATOM 1821 N N . TYR A 1 220 ? -21.538 -1.726 14.541 1.00 88.62 220 TYR A N 1
ATOM 1822 C CA . TYR A 1 220 ? -22.485 -1.095 13.613 1.00 88.62 220 TYR A CA 1
ATOM 1823 C C . TYR A 1 220 ? -21.865 0.093 12.904 1.00 88.62 220 TYR A C 1
ATOM 1825 O O . TYR A 1 220 ? -21.943 0.170 11.686 1.00 88.62 220 TYR A O 1
ATOM 1833 N N . LEU A 1 221 ? -21.209 0.984 13.653 1.00 91.62 221 LEU A N 1
ATOM 1834 C CA . LEU A 1 221 ? -20.533 2.134 13.058 1.00 91.62 221 LEU A CA 1
ATOM 1835 C C . LEU A 1 221 ? -19.395 1.674 12.145 1.00 91.62 221 LEU A C 1
ATOM 1837 O O . LEU A 1 221 ? -19.261 2.185 11.041 1.00 91.62 221 LEU A O 1
ATOM 1841 N N . ALA A 1 222 ? -18.636 0.650 12.550 1.00 92.62 222 ALA A N 1
ATOM 1842 C CA . ALA A 1 222 ? -17.597 0.071 11.705 1.00 92.62 222 ALA A CA 1
ATOM 1843 C C . ALA A 1 222 ? -18.153 -0.494 10.385 1.00 92.62 222 ALA A C 1
ATOM 1845 O O . ALA A 1 222 ? -17.617 -0.190 9.323 1.00 92.62 222 ALA A O 1
ATOM 1846 N N . PHE A 1 223 ? -19.247 -1.265 10.428 1.00 91.62 223 PHE A N 1
ATOM 1847 C CA . PHE A 1 223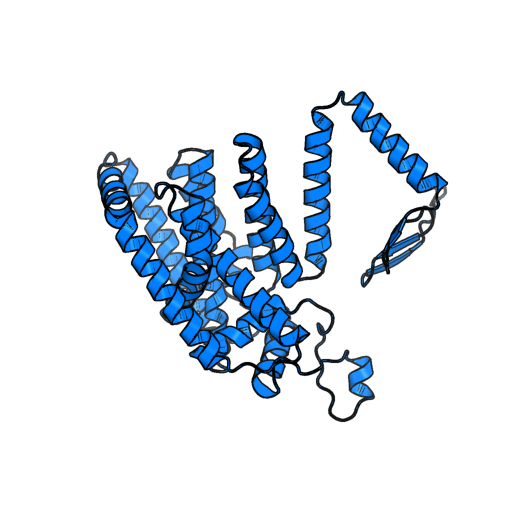 ? -19.900 -1.758 9.210 1.00 91.62 223 PHE A CA 1
ATOM 1848 C C . PHE A 1 223 ? -20.544 -0.643 8.387 1.00 91.62 223 PHE A C 1
ATOM 1850 O O . PHE A 1 223 ? -20.459 -0.695 7.169 1.00 91.62 223 PHE A O 1
ATOM 1857 N N . GLY A 1 224 ? -21.149 0.363 9.020 1.00 92.56 224 GLY A N 1
ATOM 1858 C CA . GLY A 1 224 ? -21.721 1.519 8.332 1.00 92.56 224 GLY A CA 1
ATOM 1859 C C . GLY A 1 224 ? -20.661 2.298 7.555 1.00 92.56 224 GLY A C 1
ATOM 1860 O O . GLY A 1 224 ? -20.859 2.589 6.381 1.00 92.56 224 GLY A O 1
ATOM 1861 N N . VAL A 1 225 ? -19.497 2.552 8.162 1.00 95.06 225 VAL A N 1
ATOM 1862 C CA . VAL A 1 225 ? -18.366 3.206 7.481 1.00 95.06 225 VAL A CA 1
ATOM 1863 C C . VAL A 1 225 ? -17.836 2.349 6.331 1.00 95.06 225 VAL A C 1
ATOM 1865 O O . VAL A 1 225 ? -17.603 2.872 5.244 1.00 95.06 225 VAL A O 1
ATOM 1868 N N . VAL A 1 226 ? -17.686 1.034 6.531 1.00 95.94 226 VAL A N 1
ATOM 1869 C CA . VAL A 1 226 ? -17.301 0.111 5.448 1.00 95.94 226 VAL A CA 1
ATOM 1870 C C . VAL A 1 226 ? -18.330 0.125 4.320 1.00 95.94 226 VAL A C 1
ATOM 1872 O O . VAL A 1 226 ? -17.946 0.200 3.160 1.00 95.94 226 VAL A O 1
ATOM 1875 N N . PHE A 1 227 ? -19.621 0.083 4.644 1.00 94.56 227 PHE A N 1
ATOM 1876 C CA . PHE A 1 227 ? -20.703 0.104 3.665 1.00 94.56 227 PHE A CA 1
ATOM 1877 C C . PHE A 1 227 ? -20.677 1.388 2.831 1.00 94.56 227 PHE A C 1
ATOM 1879 O O . PHE A 1 227 ? -20.760 1.326 1.606 1.00 94.56 227 PHE A O 1
ATOM 1886 N N . VAL A 1 228 ? -20.492 2.544 3.477 1.00 95.38 228 VAL A N 1
ATOM 1887 C CA . VAL A 1 228 ? -20.322 3.824 2.780 1.00 95.38 228 VAL A CA 1
ATOM 1888 C C . VAL A 1 228 ? -19.108 3.766 1.857 1.00 95.38 228 VAL A C 1
ATOM 1890 O O . VAL A 1 228 ? -19.256 4.065 0.679 1.00 95.38 228 VAL A O 1
ATOM 1893 N N . LEU A 1 229 ? -17.946 3.316 2.347 1.00 95.88 229 LEU A N 1
ATOM 1894 C CA . LEU A 1 229 ? -16.719 3.215 1.551 1.00 95.88 229 LEU A CA 1
ATOM 1895 C C . LEU A 1 229 ? -16.910 2.365 0.289 1.00 95.88 229 LEU A C 1
ATOM 1897 O O . LEU A 1 229 ? -16.561 2.818 -0.797 1.00 95.88 229 LEU A O 1
ATOM 1901 N N . VAL A 1 230 ? -17.457 1.151 0.420 1.00 95.94 230 VAL A N 1
ATOM 1902 C CA . VAL A 1 230 ? -17.657 0.255 -0.734 1.00 95.94 230 VAL A CA 1
ATOM 1903 C C . VAL A 1 230 ? -18.719 0.777 -1.701 1.00 95.94 230 VAL A C 1
ATOM 1905 O O . VAL A 1 230 ? -18.727 0.410 -2.872 1.00 95.94 230 VAL A O 1
ATOM 1908 N N . SER A 1 231 ? -19.592 1.669 -1.237 1.00 94.50 231 SER A N 1
ATOM 1909 C CA . SER A 1 231 ? -20.600 2.314 -2.076 1.00 94.50 231 SER A CA 1
ATOM 1910 C C . SER A 1 231 ? -20.060 3.529 -2.836 1.00 94.50 231 SER A C 1
ATOM 1912 O O . SER A 1 231 ? -20.756 4.031 -3.713 1.00 94.50 231 SER A O 1
ATOM 1914 N N . LEU A 1 232 ? -18.846 4.017 -2.537 1.00 96.50 232 LEU A N 1
ATOM 1915 C CA . LEU A 1 232 ? -18.271 5.179 -3.219 1.00 96.50 232 LEU A CA 1
ATOM 1916 C C . LEU A 1 232 ? -17.846 4.811 -4.652 1.00 96.50 232 LEU A C 1
ATOM 1918 O O . LEU A 1 232 ? -16.879 4.062 -4.824 1.00 96.50 232 LEU A O 1
ATOM 1922 N N . PRO A 1 233 ? -18.473 5.393 -5.696 1.00 95.75 233 PRO A N 1
ATOM 1923 C CA . PRO A 1 233 ? -18.131 5.072 -7.083 1.00 95.75 233 PRO A CA 1
ATOM 1924 C C . PRO A 1 233 ? -16.668 5.374 -7.411 1.00 95.75 233 PRO A C 1
ATOM 1926 O O . PRO A 1 233 ? -16.021 4.622 -8.131 1.00 95.75 233 PRO A O 1
ATOM 1929 N N . PHE A 1 234 ? -16.120 6.445 -6.832 1.00 94.12 234 PHE A N 1
ATOM 1930 C CA . PHE A 1 234 ? -14.734 6.845 -7.060 1.00 94.12 234 PHE A CA 1
ATOM 1931 C C . PHE A 1 234 ? -13.735 5.789 -6.573 1.00 94.12 234 PHE A C 1
ATOM 1933 O O . PHE A 1 234 ? -12.785 5.472 -7.284 1.00 94.12 234 PHE A O 1
ATOM 1940 N N . VAL A 1 235 ? -13.975 5.201 -5.396 1.00 95.81 235 VAL A N 1
ATOM 1941 C CA . VAL A 1 235 ? -13.142 4.112 -4.867 1.00 95.81 235 VAL A CA 1
ATOM 1942 C C . VAL A 1 235 ? -13.276 2.889 -5.765 1.00 95.81 235 VAL A C 1
ATOM 1944 O O . VAL A 1 235 ? -12.268 2.352 -6.212 1.00 95.81 235 VAL A O 1
ATOM 1947 N N . ASN A 1 236 ? -14.509 2.505 -6.105 1.00 95.81 236 ASN A N 1
ATOM 1948 C CA . ASN A 1 236 ? -14.773 1.342 -6.951 1.00 95.81 236 ASN A CA 1
ATOM 1949 C C . ASN A 1 236 ? -14.077 1.452 -8.312 1.00 95.81 236 ASN A C 1
ATOM 1951 O O . ASN A 1 236 ? -13.439 0.494 -8.738 1.00 95.81 236 ASN A O 1
ATOM 1955 N N . ASN A 1 237 ? -14.107 2.628 -8.946 1.00 95.25 237 ASN A N 1
ATOM 1956 C CA . ASN A 1 237 ? -13.415 2.864 -10.211 1.00 95.25 237 ASN A CA 1
ATOM 1957 C C . ASN A 1 237 ? -11.907 2.611 -10.098 1.00 95.25 237 ASN A C 1
ATOM 1959 O O . ASN A 1 237 ? -11.354 1.959 -10.972 1.00 95.25 237 ASN A O 1
ATOM 1963 N N . HIS A 1 238 ? -11.248 3.040 -9.017 1.00 95.62 238 HIS A N 1
ATOM 1964 C CA . HIS A 1 238 ? -9.807 2.813 -8.833 1.00 95.62 238 HIS A CA 1
ATOM 1965 C C . HIS A 1 238 ? -9.445 1.349 -8.553 1.00 95.62 238 HIS A C 1
ATOM 1967 O O . HIS A 1 238 ? -8.311 0.945 -8.800 1.00 95.62 238 HIS A O 1
ATOM 1973 N N . ILE A 1 239 ? -10.375 0.556 -8.011 1.00 96.81 239 ILE A N 1
ATOM 1974 C CA . ILE A 1 239 ? -10.152 -0.877 -7.775 1.00 96.81 239 ILE A CA 1
ATOM 1975 C C . ILE A 1 239 ? -10.450 -1.695 -9.036 1.00 96.81 239 ILE A C 1
ATOM 1977 O O . ILE A 1 239 ? -9.705 -2.616 -9.366 1.00 96.81 239 ILE A O 1
ATOM 1981 N N . ILE A 1 240 ? -11.528 -1.365 -9.750 1.00 96.25 240 ILE A N 1
ATOM 1982 C CA . ILE A 1 240 ? -11.931 -2.050 -10.984 1.00 96.25 240 ILE A CA 1
ATOM 1983 C C . ILE A 1 240 ? -10.947 -1.727 -12.114 1.00 96.25 240 ILE A C 1
ATOM 1985 O O . ILE A 1 240 ? -10.452 -2.640 -12.770 1.00 96.25 240 ILE A O 1
ATOM 1989 N N . LEU A 1 241 ? -10.623 -0.446 -12.306 1.00 94.75 241 LEU A N 1
ATOM 1990 C CA . LEU A 1 241 ? -9.662 0.036 -13.297 1.00 94.75 241 LEU A CA 1
ATOM 1991 C C . LEU A 1 241 ? -8.256 0.027 -12.691 1.00 94.75 241 LEU A C 1
ATOM 1993 O O . LEU A 1 241 ? -7.70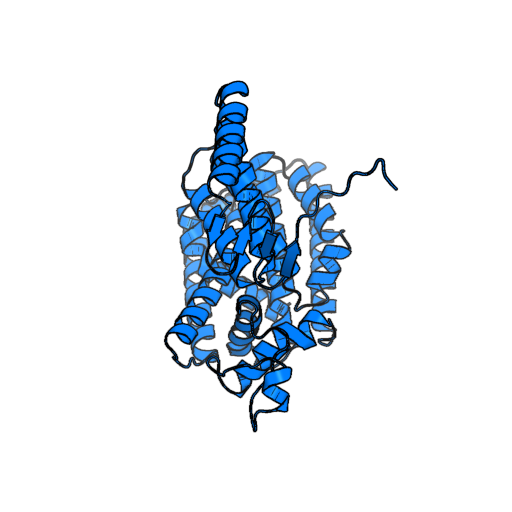4 1.066 -12.345 1.00 94.75 241 LEU A O 1
ATOM 1997 N N . ALA A 1 242 ? -7.699 -1.165 -12.501 1.00 94.19 242 ALA A N 1
ATOM 1998 C CA . ALA A 1 242 ? -6.399 -1.332 -11.863 1.00 94.19 242 ALA A CA 1
ATOM 1999 C C . ALA A 1 242 ? -5.266 -0.569 -12.575 1.00 94.19 242 ALA A C 1
ATOM 2001 O O . ALA A 1 242 ? -5.271 -0.355 -13.786 1.00 94.19 242 ALA A O 1
ATOM 2002 N N . GLY A 1 243 ? -4.265 -0.200 -11.776 1.00 93.38 243 GLY A N 1
ATOM 2003 C CA . GLY A 1 243 ? -3.032 0.460 -12.202 1.00 93.38 243 GLY A CA 1
ATOM 2004 C C . GLY A 1 243 ? -2.921 1.944 -11.850 1.00 93.38 243 GLY A C 1
ATOM 2005 O O . GLY A 1 243 ? -1.905 2.543 -12.172 1.00 93.38 243 GLY A O 1
ATOM 2006 N N . TYR A 1 244 ? -3.888 2.523 -11.130 1.00 95.00 244 TYR A N 1
ATOM 2007 C CA . TYR A 1 244 ? -3.729 3.845 -10.508 1.00 95.00 244 TYR A CA 1
ATOM 2008 C C . TYR A 1 244 ? -2.926 3.769 -9.201 1.00 95.00 244 TYR A C 1
ATOM 2010 O O . TYR A 1 244 ? -3.213 2.926 -8.342 1.00 95.00 244 TYR A O 1
ATOM 2018 N N . ALA A 1 245 ? -1.963 4.675 -9.016 1.00 95.94 245 ALA A N 1
ATOM 2019 C CA . ALA A 1 245 ? -1.177 4.802 -7.781 1.00 95.94 245 ALA A CA 1
ATOM 2020 C C . ALA A 1 245 ? -1.933 5.543 -6.658 1.00 95.94 245 ALA A C 1
ATOM 2022 O O . ALA A 1 245 ? -1.687 5.312 -5.474 1.00 95.94 245 ALA A O 1
ATOM 2023 N N . ASP A 1 246 ? -2.897 6.393 -7.011 1.00 96.00 246 ASP A N 1
ATOM 2024 C CA . ASP A 1 246 ? -3.594 7.295 -6.087 1.00 96.00 246 ASP A CA 1
ATOM 2025 C C . ASP A 1 246 ? -4.340 6.559 -4.966 1.00 96.00 246 ASP A C 1
ATOM 2027 O O . ASP A 1 246 ? -4.313 6.980 -3.809 1.00 96.00 246 ASP A O 1
ATOM 2031 N N . ILE A 1 247 ? -4.957 5.413 -5.268 1.00 96.62 247 ILE A N 1
ATOM 2032 C CA . ILE A 1 247 ? -5.689 4.634 -4.261 1.00 96.62 247 ILE A CA 1
ATOM 2033 C C . ILE A 1 247 ? -4.757 3.984 -3.231 1.00 96.62 247 ILE A C 1
ATOM 2035 O O . ILE A 1 247 ? -5.114 3.873 -2.057 1.00 96.62 247 ILE A O 1
ATOM 2039 N N . TRP A 1 248 ? -3.538 3.617 -3.638 1.00 97.94 248 TRP A N 1
ATOM 2040 C CA . TRP A 1 248 ? -2.506 3.132 -2.725 1.00 97.94 248 TRP A CA 1
ATOM 2041 C C . TRP A 1 248 ? -2.065 4.241 -1.783 1.00 97.94 248 TRP A C 1
ATOM 2043 O O . TRP A 1 248 ? -1.999 4.034 -0.570 1.00 97.94 248 TRP A O 1
ATOM 2053 N N . MET A 1 249 ? -1.837 5.440 -2.325 1.00 96.88 249 MET A N 1
ATOM 2054 C CA . MET A 1 249 ? -1.499 6.597 -1.509 1.00 96.88 249 MET A CA 1
ATOM 2055 C C . MET A 1 249 ? -2.602 6.941 -0.514 1.00 96.88 249 MET A C 1
ATOM 2057 O O . MET A 1 249 ? -2.320 7.125 0.667 1.00 96.88 249 MET A O 1
ATOM 2061 N N . ALA A 1 250 ? -3.856 6.975 -0.967 1.00 97.06 250 ALA A N 1
ATOM 2062 C CA . ALA A 1 250 ? -5.004 7.242 -0.109 1.00 97.06 250 ALA A CA 1
ATOM 2063 C C . ALA A 1 250 ? -5.102 6.223 1.037 1.00 97.06 250 ALA A C 1
ATOM 2065 O O . ALA A 1 250 ? -5.340 6.605 2.186 1.00 97.06 250 ALA A O 1
ATOM 2066 N N . ALA A 1 251 ? -4.856 4.939 0.750 1.00 97.81 251 ALA A N 1
ATOM 2067 C CA . ALA A 1 251 ? -4.826 3.902 1.771 1.00 97.81 251 ALA A CA 1
ATOM 2068 C C . ALA A 1 251 ? -3.704 4.147 2.793 1.00 97.81 251 ALA A C 1
ATOM 2070 O O . ALA A 1 251 ? -3.986 4.234 3.986 1.00 97.81 251 ALA A O 1
ATOM 2071 N N . TYR A 1 252 ? -2.452 4.339 2.364 1.00 98.25 252 TYR A N 1
ATOM 2072 C CA . TYR A 1 252 ? -1.338 4.602 3.287 1.00 98.25 252 TYR A CA 1
ATOM 2073 C C . TYR A 1 252 ? -1.502 5.904 4.083 1.00 98.25 252 TYR A C 1
ATOM 2075 O O . TYR A 1 252 ? -1.179 5.939 5.275 1.00 98.25 252 TYR A O 1
ATOM 2083 N N . LEU A 1 253 ? -2.055 6.952 3.472 1.00 97.25 253 LEU A N 1
ATOM 2084 C CA . LEU A 1 253 ? -2.378 8.203 4.153 1.00 97.25 253 LEU A CA 1
ATOM 2085 C C . LEU A 1 253 ? -3.416 7.977 5.257 1.00 97.25 253 LEU A C 1
ATOM 2087 O O . LEU A 1 253 ? -3.224 8.436 6.384 1.00 97.25 253 LEU A O 1
ATOM 2091 N N . PHE A 1 254 ? -4.474 7.212 4.970 1.00 96.50 254 PHE A N 1
ATOM 2092 C CA . PHE A 1 254 ? -5.467 6.835 5.974 1.00 96.50 254 PHE A CA 1
ATOM 2093 C C . PHE A 1 254 ? -4.822 6.071 7.136 1.00 96.50 254 PHE A C 1
ATOM 2095 O O . PHE A 1 254 ? -5.060 6.410 8.296 1.00 96.50 254 PHE A O 1
ATOM 2102 N N . ILE A 1 255 ? -3.968 5.082 6.844 1.00 96.62 255 ILE A N 1
ATOM 2103 C CA . ILE A 1 255 ? -3.258 4.287 7.862 1.00 96.62 255 ILE A CA 1
ATOM 2104 C C . ILE A 1 255 ? -2.384 5.183 8.734 1.00 96.62 255 ILE A C 1
ATOM 2106 O O . ILE A 1 255 ? -2.394 5.047 9.961 1.00 96.62 255 ILE A O 1
ATOM 2110 N N . SER A 1 256 ? -1.652 6.116 8.125 1.00 96.81 256 SER A N 1
ATOM 2111 C CA . SER A 1 256 ? -0.856 7.092 8.861 1.00 96.81 256 SER A CA 1
ATOM 2112 C C . SER A 1 256 ? -1.725 7.922 9.798 1.00 96.81 256 SER A C 1
ATOM 2114 O O . SER A 1 256 ? -1.458 7.970 11.001 1.00 96.81 256 SER A O 1
ATOM 2116 N N . PHE A 1 257 ? -2.803 8.505 9.278 1.00 95.12 257 PHE A N 1
ATOM 2117 C CA . PHE A 1 257 ? -3.678 9.379 10.044 1.00 95.12 257 PHE A CA 1
ATOM 2118 C C . PHE A 1 257 ? -4.305 8.665 11.249 1.00 95.12 257 PHE A C 1
ATOM 2120 O O . PHE A 1 257 ? -4.200 9.149 12.381 1.00 95.12 257 PHE A O 1
ATOM 2127 N N . VAL A 1 258 ? -4.891 7.477 11.048 1.00 94.12 258 VAL A N 1
ATOM 2128 C CA . VAL A 1 258 ? -5.518 6.735 12.155 1.00 94.12 258 VAL A CA 1
ATOM 2129 C C . VAL A 1 258 ? -4.491 6.298 13.195 1.00 94.12 258 VAL A C 1
ATOM 2131 O O . VAL A 1 258 ? -4.766 6.370 14.392 1.00 94.12 258 VAL A O 1
ATOM 2134 N N . ASN A 1 259 ? -3.282 5.902 12.785 1.00 93.88 259 ASN A N 1
ATOM 2135 C CA . ASN A 1 259 ? -2.242 5.519 13.734 1.00 93.88 259 ASN A CA 1
ATOM 2136 C C . ASN A 1 259 ? -1.651 6.746 14.466 1.00 93.88 259 ASN A C 1
ATOM 2138 O O . ASN A 1 259 ? -1.397 6.658 15.665 1.00 93.88 259 ASN A O 1
ATOM 2142 N N . ILE A 1 260 ? -1.538 7.923 13.840 1.00 94.69 260 ILE A N 1
ATOM 2143 C CA . ILE A 1 260 ? -1.200 9.178 14.547 1.00 94.69 260 ILE A CA 1
ATOM 2144 C C . ILE A 1 260 ? -2.249 9.502 15.610 1.00 94.69 260 ILE A C 1
ATOM 2146 O O . ILE A 1 260 ? -1.903 9.804 16.754 1.00 94.69 260 ILE A O 1
ATOM 2150 N N . GLN A 1 261 ? -3.533 9.391 15.269 1.00 91.56 261 GLN A N 1
ATOM 2151 C CA . GLN A 1 261 ? -4.614 9.607 16.226 1.00 91.56 261 GLN A CA 1
ATOM 2152 C C . GLN A 1 261 ? -4.513 8.627 17.407 1.00 91.56 261 GLN A C 1
ATOM 2154 O O . GLN A 1 261 ? -4.583 9.039 18.567 1.00 91.56 261 GLN A O 1
ATOM 2159 N N . GLN A 1 262 ? -4.256 7.343 17.137 1.00 90.81 262 GLN A N 1
ATOM 2160 C CA . GLN A 1 262 ? -4.029 6.339 18.183 1.00 90.81 262 GLN A CA 1
ATOM 2161 C C . GLN A 1 262 ? -2.802 6.642 19.043 1.00 90.81 262 GLN A C 1
ATOM 2163 O O . GLN A 1 262 ? -2.834 6.435 20.260 1.00 90.81 262 GLN A O 1
ATOM 2168 N N . TYR A 1 263 ? -1.728 7.159 18.450 1.00 92.19 263 TYR A N 1
ATOM 2169 C CA . TYR A 1 263 ? -0.568 7.625 19.198 1.00 92.19 263 TYR A CA 1
ATOM 2170 C C . TYR A 1 263 ? -0.938 8.785 20.130 1.00 92.19 263 TYR A C 1
ATOM 2172 O O . TYR A 1 263 ? -0.543 8.776 21.294 1.00 92.19 263 TYR A O 1
ATOM 2180 N N . PHE A 1 264 ? -1.734 9.756 19.683 1.00 89.69 264 PHE A N 1
ATOM 2181 C CA . PHE A 1 264 ? -2.134 10.871 20.543 1.00 89.69 264 PHE A CA 1
ATOM 2182 C C . PHE A 1 264 ? -3.028 10.450 21.716 1.00 89.69 264 PHE A C 1
ATOM 2184 O O . PHE A 1 264 ? -2.884 11.030 22.798 1.00 89.69 264 PHE A O 1
ATOM 2191 N N . ILE A 1 265 ? -3.878 9.435 21.519 1.00 88.88 265 ILE A N 1
ATOM 2192 C CA . ILE A 1 265 ? -4.760 8.865 22.551 1.00 88.88 265 ILE A CA 1
ATOM 2193 C C . ILE A 1 265 ? -3.973 7.993 23.539 1.00 88.88 265 ILE A C 1
ATOM 2195 O O . ILE A 1 265 ? -4.098 8.154 24.748 1.00 88.88 265 ILE A O 1
ATOM 2199 N N . THR A 1 266 ? -3.154 7.065 23.039 1.00 89.75 266 THR A N 1
ATOM 2200 C CA . THR A 1 266 ? -2.538 6.006 23.865 1.00 89.75 266 THR A CA 1
ATOM 2201 C C . THR A 1 266 ? -1.084 6.270 24.247 1.00 89.75 266 THR A C 1
ATOM 2203 O O . THR A 1 266 ? -0.555 5.607 25.135 1.00 89.75 266 THR A O 1
ATOM 2206 N N . ARG A 1 267 ? -0.412 7.189 23.543 1.00 91.00 267 ARG A N 1
ATOM 2207 C CA . ARG A 1 267 ? 1.027 7.506 23.644 1.00 91.00 267 ARG A CA 1
ATOM 2208 C C . ARG A 1 267 ? 1.975 6.340 23.375 1.00 91.00 267 ARG A C 1
ATOM 2210 O O . ARG A 1 267 ? 3.172 6.435 23.637 1.00 91.00 267 ARG A O 1
ATOM 2217 N N . GLN A 1 268 ? 1.485 5.258 22.777 1.00 90.69 268 GLN A N 1
ATOM 2218 C CA . GLN A 1 268 ? 2.314 4.097 22.472 1.00 90.69 268 GLN A CA 1
ATOM 2219 C C . GLN A 1 268 ? 3.100 4.314 21.177 1.00 90.69 268 GLN A C 1
ATOM 2221 O O . GLN A 1 268 ? 2.519 4.442 20.099 1.00 90.69 268 GLN A O 1
ATOM 2226 N N . LYS A 1 269 ? 4.437 4.295 21.274 1.00 92.19 269 LYS A N 1
ATOM 2227 C CA . LYS A 1 269 ? 5.367 4.568 20.159 1.00 92.19 269 LYS A CA 1
ATOM 2228 C C . LYS A 1 269 ? 5.128 3.700 18.920 1.00 92.19 269 LYS A C 1
ATOM 2230 O O . LYS A 1 269 ? 5.368 4.158 17.811 1.00 92.19 269 LYS A O 1
ATOM 2235 N N . ARG A 1 270 ? 4.606 2.481 19.090 1.00 91.31 270 ARG A N 1
ATOM 2236 C CA . ARG A 1 270 ? 4.276 1.574 17.977 1.00 91.31 270 ARG A CA 1
ATOM 2237 C C . ARG A 1 270 ? 3.361 2.214 16.931 1.00 91.31 270 ARG A C 1
ATOM 2239 O O . ARG A 1 270 ? 3.557 2.006 15.744 1.00 91.31 270 ARG A O 1
ATOM 2246 N N . PHE A 1 271 ? 2.397 3.026 17.361 1.00 93.06 271 PHE A N 1
ATOM 2247 C CA . PHE A 1 271 ? 1.477 3.696 16.449 1.00 93.06 271 PHE A CA 1
ATOM 2248 C C . PHE A 1 271 ? 2.171 4.806 15.655 1.00 93.06 271 PHE A C 1
ATOM 2250 O O . PHE A 1 271 ? 1.909 4.972 14.468 1.00 93.06 271 PHE A O 1
ATOM 2257 N N . LEU A 1 272 ? 3.119 5.509 16.278 1.00 93.81 272 LEU A N 1
ATOM 2258 C CA . LEU A 1 272 ? 3.947 6.482 15.573 1.00 93.81 272 LEU A CA 1
ATOM 2259 C C . LEU A 1 272 ? 4.831 5.792 14.526 1.00 93.81 272 LEU A C 1
ATOM 2261 O O . LEU A 1 272 ? 4.875 6.247 13.392 1.00 93.81 272 LEU A O 1
ATOM 2265 N N . ILE A 1 273 ? 5.453 4.658 14.874 1.00 94.44 273 ILE A N 1
ATOM 2266 C CA . ILE A 1 273 ? 6.260 3.857 13.940 1.00 94.44 273 ILE A CA 1
ATOM 2267 C C . ILE A 1 273 ? 5.420 3.419 12.733 1.00 94.44 273 ILE A C 1
ATOM 2269 O O . ILE A 1 273 ? 5.825 3.653 11.600 1.00 94.44 273 ILE A O 1
ATOM 2273 N N . LEU A 1 274 ? 4.236 2.839 12.961 1.00 94.31 274 LEU A N 1
ATOM 2274 C CA . LEU A 1 274 ? 3.338 2.411 11.879 1.00 94.31 274 LEU A CA 1
ATOM 2275 C C . LEU A 1 274 ? 2.902 3.577 10.992 1.00 94.31 274 LEU A C 1
ATOM 2277 O O . LEU A 1 274 ? 2.846 3.435 9.771 1.00 94.31 274 LEU A O 1
ATOM 2281 N N . SER A 1 275 ? 2.636 4.739 11.589 1.00 96.31 275 SER A N 1
ATOM 2282 C CA . SER A 1 275 ? 2.331 5.933 10.813 1.00 96.31 275 SER A CA 1
ATOM 2283 C C . SER A 1 275 ? 3.504 6.368 9.944 1.00 96.31 275 SER A C 1
ATOM 2285 O O . SER A 1 275 ? 3.322 6.589 8.752 1.00 96.31 275 SER A O 1
ATOM 2287 N N . THR A 1 276 ? 4.702 6.484 10.519 1.00 96.12 276 THR A N 1
ATOM 2288 C CA . THR A 1 276 ? 5.897 6.895 9.776 1.00 96.12 276 THR A CA 1
ATOM 2289 C C . THR A 1 276 ? 6.187 5.932 8.632 1.00 96.12 276 THR A C 1
ATOM 2291 O O . THR A 1 276 ? 6.417 6.374 7.512 1.00 96.12 276 THR A O 1
ATOM 2294 N N . LEU A 1 277 ? 6.098 4.622 8.876 1.00 96.81 277 LEU A N 1
ATOM 2295 C CA . LEU A 1 277 ? 6.250 3.613 7.827 1.00 96.81 277 LEU A CA 1
ATOM 2296 C C . LEU A 1 277 ? 5.213 3.784 6.720 1.00 96.81 277 LEU A C 1
ATOM 2298 O O . LEU A 1 277 ? 5.556 3.666 5.549 1.00 96.81 277 LEU A O 1
ATOM 2302 N N . SER A 1 278 ? 3.966 4.099 7.069 1.00 97.56 278 SER A N 1
ATOM 2303 C CA . SER A 1 278 ? 2.907 4.327 6.081 1.00 97.56 278 SER A CA 1
ATOM 2304 C C . SER A 1 278 ? 3.172 5.576 5.236 1.00 97.56 278 SER A C 1
ATOM 2306 O O . SER A 1 278 ? 3.034 5.526 4.018 1.00 97.56 278 SER A O 1
ATOM 2308 N N . LEU A 1 279 ? 3.631 6.672 5.852 1.00 96.56 279 LEU A N 1
ATOM 2309 C CA . LEU A 1 279 ? 4.032 7.887 5.132 1.00 96.56 279 LEU A CA 1
ATOM 2310 C C . LEU A 1 279 ? 5.192 7.617 4.170 1.00 96.56 279 LEU A C 1
ATOM 2312 O O . LEU A 1 279 ? 5.122 8.018 3.014 1.00 96.56 279 LEU A O 1
ATOM 2316 N N . VAL A 1 280 ? 6.222 6.895 4.620 1.00 96.19 280 VAL A N 1
ATOM 2317 C CA . VAL A 1 280 ? 7.355 6.506 3.766 1.00 96.19 280 VAL A CA 1
ATOM 2318 C C . VAL A 1 280 ? 6.896 5.587 2.635 1.00 96.19 280 VAL A C 1
ATOM 2320 O O . VAL A 1 280 ? 7.296 5.785 1.494 1.00 96.19 280 VAL A O 1
ATOM 2323 N N . SER A 1 281 ? 6.012 4.627 2.920 1.00 97.19 281 SER A N 1
ATOM 2324 C CA . SER A 1 281 ? 5.466 3.717 1.904 1.00 97.19 281 SER A CA 1
ATOM 2325 C C . SER A 1 281 ? 4.757 4.481 0.790 1.00 97.19 281 SER A C 1
ATOM 2327 O O . SER A 1 281 ? 4.943 4.169 -0.378 1.00 97.19 281 SER A O 1
ATOM 2329 N N . MET A 1 282 ? 3.984 5.514 1.135 1.00 95.62 282 MET A N 1
ATOM 2330 C CA . MET A 1 282 ? 3.280 6.349 0.162 1.00 95.62 282 MET A CA 1
ATOM 2331 C C . MET A 1 282 ? 4.238 7.071 -0.801 1.00 95.62 282 MET A C 1
ATOM 2333 O O . MET A 1 282 ? 3.936 7.168 -1.989 1.00 95.62 282 MET A O 1
ATOM 2337 N N . LEU A 1 283 ? 5.404 7.523 -0.316 1.00 95.06 283 LEU A N 1
ATOM 2338 C CA . LEU A 1 283 ? 6.443 8.153 -1.148 1.00 95.06 283 LEU A CA 1
ATOM 2339 C C . LEU A 1 283 ? 7.005 7.200 -2.212 1.00 95.06 283 LEU A C 1
ATOM 2341 O O . LEU A 1 283 ? 7.519 7.660 -3.225 1.00 95.06 283 LEU A O 1
ATOM 2345 N N . MET A 1 284 ? 6.897 5.884 -2.007 1.00 96.62 284 MET A N 1
ATOM 2346 C CA . MET A 1 284 ? 7.350 4.884 -2.976 1.00 96.62 284 MET A CA 1
ATOM 2347 C C . MET A 1 284 ? 6.371 4.691 -4.140 1.00 96.62 284 MET A C 1
ATOM 2349 O O . MET A 1 284 ? 6.727 4.034 -5.111 1.00 96.62 284 MET A O 1
ATOM 2353 N N . PHE A 1 285 ? 5.154 5.242 -4.064 1.00 95.81 285 PHE A N 1
ATOM 2354 C CA . PHE A 1 285 ? 4.156 5.126 -5.131 1.00 95.81 285 PHE A CA 1
ATOM 2355 C C . PHE A 1 285 ? 4.134 6.329 -6.065 1.00 95.81 285 PHE A C 1
ATOM 2357 O O . PHE A 1 285 ? 3.931 6.151 -7.258 1.00 95.81 285 PHE A O 1
ATOM 2364 N N . LYS A 1 286 ? 4.275 7.550 -5.539 1.00 93.69 286 LYS A N 1
ATOM 2365 C CA . LYS A 1 286 ? 4.039 8.770 -6.321 1.00 93.69 286 LYS A CA 1
ATOM 2366 C C . LYS A 1 286 ? 4.771 9.967 -5.721 1.00 93.69 286 LYS A C 1
ATOM 2368 O O . LYS A 1 286 ? 4.920 10.045 -4.503 1.00 93.69 286 LYS A O 1
ATOM 2373 N N . LEU A 1 287 ? 5.184 10.923 -6.553 1.00 89.56 287 LEU A N 1
ATOM 2374 C CA . LEU A 1 287 ? 5.898 12.122 -6.089 1.00 89.56 287 LEU A CA 1
ATOM 2375 C C . LEU A 1 287 ? 4.988 13.061 -5.284 1.00 89.56 287 LEU A C 1
ATOM 2377 O O . LEU A 1 287 ? 5.410 13.646 -4.290 1.00 89.56 287 LEU A O 1
ATOM 2381 N N . GLU A 1 288 ? 3.711 13.152 -5.639 1.00 90.81 288 GLU A N 1
ATOM 2382 C CA . GLU A 1 288 ? 2.709 13.988 -4.969 1.00 90.81 288 GLU A CA 1
ATOM 2383 C C . GLU A 1 288 ? 2.481 13.578 -3.508 1.00 90.81 288 GLU A C 1
ATOM 2385 O O . GLU A 1 288 ? 1.957 14.355 -2.708 1.00 90.81 288 GLU A O 1
ATOM 2390 N N . ALA A 1 289 ? 2.934 12.385 -3.113 1.00 91.06 289 ALA A N 1
ATOM 2391 C CA . ALA A 1 289 ? 2.967 11.944 -1.725 1.00 91.06 289 ALA A CA 1
ATOM 2392 C C . ALA A 1 289 ? 3.705 12.930 -0.801 1.00 91.06 289 ALA A C 1
ATOM 2394 O O . ALA A 1 289 ? 3.319 13.075 0.360 1.00 91.06 289 ALA A O 1
ATOM 2395 N N . TRP A 1 290 ? 4.705 13.662 -1.305 1.00 87.81 290 TRP A N 1
ATOM 2396 C CA . TRP A 1 290 ? 5.428 14.682 -0.539 1.00 87.81 290 TRP A CA 1
ATOM 2397 C C . TRP A 1 290 ? 4.522 15.797 -0.010 1.00 87.81 290 TRP A C 1
ATOM 2399 O O . TRP A 1 290 ? 4.731 16.279 1.108 1.00 87.81 290 TRP A O 1
ATOM 2409 N N . VAL A 1 291 ? 3.481 16.170 -0.760 1.00 87.94 291 VAL A N 1
ATOM 2410 C CA . VAL A 1 291 ? 2.502 17.178 -0.328 1.00 87.94 291 VAL A CA 1
ATOM 2411 C C . VAL A 1 291 ? 1.744 16.669 0.895 1.00 87.94 291 VAL A C 1
ATOM 2413 O O . VAL A 1 291 ? 1.655 17.351 1.916 1.00 87.94 291 VAL A O 1
ATOM 2416 N N . TRP A 1 292 ? 1.265 15.429 0.835 1.00 91.12 292 TRP A N 1
ATOM 2417 C CA . TRP A 1 292 ? 0.507 14.810 1.919 1.00 91.12 292 TRP A CA 1
ATOM 2418 C C . TRP A 1 292 ? 1.355 14.575 3.170 1.00 91.12 292 TRP A C 1
ATOM 2420 O O . TRP A 1 292 ? 0.901 14.852 4.281 1.00 91.12 292 TRP A O 1
ATOM 2430 N N . VAL A 1 293 ? 2.606 14.135 3.003 1.00 89.25 293 VAL A N 1
ATOM 2431 C CA . VAL A 1 293 ? 3.572 14.035 4.106 1.00 89.25 293 VAL A CA 1
ATOM 2432 C C . VAL A 1 293 ? 3.772 15.398 4.770 1.00 89.25 293 VAL A C 1
ATOM 2434 O O . VAL A 1 293 ? 3.707 15.493 5.997 1.00 89.25 293 VAL A O 1
ATOM 2437 N N . SER A 1 294 ? 3.938 16.461 3.980 1.00 86.00 294 SER A N 1
ATOM 2438 C CA . SER A 1 294 ? 4.108 17.823 4.497 1.00 86.00 294 SER A CA 1
ATOM 2439 C C . SER A 1 294 ? 2.890 18.287 5.295 1.00 86.00 294 SER A C 1
ATOM 2441 O O . SER A 1 294 ? 3.043 18.777 6.413 1.00 86.00 294 SER A O 1
ATOM 2443 N N . ILE A 1 295 ? 1.674 18.058 4.784 1.00 88.75 295 ILE A N 1
ATOM 2444 C CA . ILE A 1 295 ? 0.425 18.387 5.489 1.00 88.75 295 ILE A CA 1
ATOM 2445 C C . ILE A 1 295 ? 0.348 17.658 6.834 1.00 88.75 295 ILE A C 1
ATOM 2447 O O . ILE A 1 295 ? -0.006 18.267 7.845 1.00 88.75 295 ILE A O 1
ATOM 2451 N N . ILE A 1 296 ? 0.697 16.370 6.879 1.00 91.50 296 ILE A N 1
ATOM 2452 C CA . ILE A 1 296 ? 0.673 15.586 8.119 1.00 91.50 296 ILE A CA 1
ATOM 2453 C C . ILE A 1 296 ? 1.721 16.089 9.116 1.00 91.50 296 ILE A C 1
ATOM 2455 O O . ILE A 1 296 ? 1.390 16.282 10.286 1.00 91.50 296 ILE A O 1
ATOM 2459 N N . ILE A 1 297 ? 2.955 16.353 8.676 1.00 88.75 297 ILE A N 1
ATOM 2460 C CA . ILE A 1 297 ? 4.014 16.902 9.538 1.00 88.75 297 ILE A CA 1
ATOM 2461 C C . ILE A 1 297 ? 3.588 18.255 10.115 1.00 88.75 297 ILE A C 1
ATOM 2463 O O . ILE A 1 297 ? 3.684 18.454 11.326 1.00 88.75 297 ILE A O 1
ATOM 2467 N N . LEU A 1 298 ? 3.058 19.155 9.281 1.00 87.75 298 LEU A N 1
ATOM 2468 C CA . LEU A 1 298 ? 2.550 20.458 9.715 1.00 87.75 298 LEU A CA 1
ATOM 2469 C C . LEU A 1 298 ? 1.396 20.303 10.709 1.00 87.75 298 LEU A C 1
ATOM 2471 O O . LEU A 1 298 ? 1.410 20.926 11.768 1.00 87.75 298 LEU A O 1
ATOM 2475 N N . SER A 1 299 ? 0.438 19.421 10.427 1.00 87.31 299 SER A N 1
ATOM 2476 C CA . SER A 1 299 ? -0.715 19.168 11.299 1.00 87.31 299 SER A CA 1
ATOM 2477 C C . SER A 1 299 ? -0.295 18.612 12.664 1.00 87.31 299 SER A C 1
ATOM 2479 O O . SER A 1 299 ? -0.798 19.048 13.704 1.00 87.31 299 SER A O 1
ATOM 2481 N N . VAL A 1 300 ? 0.658 17.675 12.690 1.00 87.31 300 VAL A N 1
ATOM 2482 C CA . VAL A 1 300 ? 1.234 17.126 13.927 1.00 87.31 300 VAL A CA 1
ATOM 2483 C C . VAL A 1 300 ? 2.023 18.200 14.676 1.00 87.31 300 VAL A C 1
ATOM 2485 O O . VAL A 1 300 ? 1.856 18.336 15.888 1.00 87.31 300 VAL A O 1
ATOM 2488 N N . GLY A 1 301 ? 2.832 18.995 13.971 1.00 85.00 301 GLY A N 1
ATOM 2489 C CA . GLY A 1 301 ? 3.594 20.108 14.536 1.00 85.00 301 GLY A CA 1
ATOM 2490 C C . GLY A 1 301 ? 2.691 21.138 15.212 1.00 85.00 301 GLY A C 1
ATOM 2491 O O . GLY A 1 301 ? 2.862 21.427 16.395 1.00 85.00 301 GLY A O 1
ATOM 2492 N N . LEU A 1 302 ? 1.661 21.611 14.507 1.00 82.62 302 LEU A N 1
ATOM 2493 C CA . LEU A 1 302 ? 0.656 22.534 15.041 1.00 82.62 302 LEU A CA 1
ATOM 2494 C C . LEU A 1 302 ? -0.100 21.938 16.236 1.00 82.62 302 LEU A C 1
ATOM 2496 O O . LEU A 1 302 ? -0.330 22.630 17.225 1.00 82.62 302 LEU A O 1
ATOM 2500 N N . SER A 1 303 ? -0.426 20.643 16.199 1.00 82.12 303 SER A N 1
ATOM 2501 C CA . SER A 1 303 ? -1.080 19.949 17.320 1.00 82.12 303 SER A CA 1
ATOM 2502 C C . SER A 1 303 ? -0.184 19.832 18.559 1.00 82.12 303 SER A C 1
ATOM 2504 O O . SER A 1 303 ? -0.673 19.817 19.688 1.00 82.12 303 SER A O 1
ATOM 2506 N N . CYS A 1 304 ? 1.133 19.744 18.378 1.00 78.19 304 CYS A N 1
ATOM 2507 C CA . CYS A 1 304 ? 2.091 19.798 19.481 1.00 78.19 304 CYS A CA 1
ATOM 2508 C C . CYS A 1 304 ? 2.242 21.227 20.027 1.00 78.19 304 CYS A C 1
ATOM 2510 O O . CYS A 1 304 ? 2.339 21.408 21.242 1.00 78.19 304 CYS A O 1
ATOM 2512 N N . LEU A 1 305 ? 2.202 22.236 19.150 1.00 74.50 305 LEU A N 1
ATOM 2513 C CA . LEU A 1 305 ? 2.267 23.653 19.517 1.00 74.50 305 LEU A CA 1
ATOM 2514 C C . LEU A 1 305 ? 0.990 24.160 20.200 1.00 74.50 305 LEU A C 1
ATOM 2516 O O . LEU A 1 305 ? 1.083 25.045 21.043 1.00 74.50 305 LEU A O 1
ATOM 2520 N N . SER A 1 306 ? -0.185 23.592 19.917 1.00 66.31 306 SER A N 1
ATOM 2521 C CA . SER A 1 306 ? -1.454 24.009 20.539 1.00 66.31 306 SER A CA 1
ATOM 2522 C C . SER A 1 306 ? -1.524 23.740 22.049 1.00 66.31 306 SER A C 1
ATOM 2524 O O . SER A 1 306 ? -2.359 24.317 22.743 1.00 66.31 306 SER A O 1
ATOM 2526 N N . LYS A 1 307 ? -0.628 22.892 22.576 1.00 62.22 307 LYS A N 1
ATOM 2527 C CA . LYS A 1 307 ? -0.428 22.687 24.021 1.00 62.22 307 LYS A CA 1
ATOM 2528 C C . LYS A 1 307 ? 0.438 23.764 24.678 1.00 62.22 307 LYS A C 1
ATOM 2530 O O . LYS A 1 307 ? 0.439 23.873 25.902 1.00 62.22 307 LYS A O 1
ATOM 2535 N N . PHE A 1 308 ? 1.170 24.552 23.894 1.00 57.94 308 PHE A N 1
ATOM 2536 C CA . PHE A 1 308 ? 1.759 25.806 24.350 1.00 57.94 308 PHE A CA 1
ATOM 2537 C C . PHE A 1 308 ? 0.699 26.911 24.265 1.00 57.94 308 PHE A C 1
ATOM 2539 O O . PHE A 1 308 ? -0.204 26.847 23.436 1.00 57.94 308 PHE A O 1
ATOM 2546 N N . SER A 1 309 ? 0.791 27.939 25.120 1.00 66.94 309 SER A N 1
ATOM 2547 C CA . SER A 1 309 ? -0.060 29.137 25.008 1.00 66.94 309 SER A CA 1
ATOM 2548 C C . SER A 1 309 ? -0.121 29.581 23.544 1.00 66.94 309 SER A C 1
ATOM 2550 O O . SER A 1 309 ? 0.933 29.812 22.953 1.00 66.94 309 SER A O 1
ATOM 2552 N N . GLN A 1 310 ? -1.323 29.694 22.962 1.00 65.94 310 GLN A N 1
ATOM 2553 C CA . GLN A 1 310 ? -1.523 30.058 21.548 1.00 65.94 310 GLN A CA 1
ATOM 2554 C C . GLN A 1 310 ? -0.689 31.287 21.144 1.00 65.94 310 GLN A C 1
ATOM 2556 O O . GLN A 1 310 ? -0.143 31.336 20.048 1.00 65.94 310 GLN A O 1
ATOM 2561 N N . ARG A 1 311 ? -0.484 32.232 22.075 1.00 67.44 311 ARG A N 1
ATOM 2562 C CA . ARG A 1 311 ? 0.379 33.410 21.891 1.00 67.44 311 ARG A CA 1
ATOM 2563 C C . ARG A 1 311 ? 1.842 33.053 21.609 1.00 67.44 311 ARG A C 1
ATOM 2565 O O . ARG A 1 311 ? 2.465 33.690 20.773 1.00 67.44 311 ARG A O 1
ATOM 2572 N N . ARG A 1 312 ? 2.390 32.029 22.270 1.00 69.19 312 ARG A N 1
ATOM 2573 C CA . ARG A 1 312 ? 3.757 31.534 22.031 1.00 69.19 312 ARG A CA 1
ATOM 2574 C C . ARG A 1 312 ? 3.866 30.790 20.704 1.00 69.19 312 ARG A C 1
ATOM 2576 O O . ARG A 1 312 ? 4.879 30.934 20.039 1.00 69.19 312 ARG A O 1
ATOM 2583 N N . ALA A 1 313 ? 2.839 30.040 20.306 1.00 69.75 313 ALA A N 1
ATOM 2584 C CA . ALA A 1 313 ? 2.818 29.378 19.002 1.00 69.75 313 ALA A CA 1
ATOM 2585 C C . ALA A 1 313 ? 2.791 30.403 17.855 1.00 69.75 313 ALA A C 1
ATOM 2587 O O . ALA A 1 313 ? 3.599 30.296 16.936 1.00 69.75 313 ALA A O 1
ATOM 2588 N N . TYR A 1 314 ? 1.945 31.438 17.951 1.00 77.50 314 TYR A N 1
ATOM 2589 C CA . TYR A 1 314 ? 1.945 32.551 16.996 1.00 77.50 314 TYR A CA 1
ATOM 2590 C C . TYR A 1 314 ? 3.263 33.319 17.004 1.00 77.50 314 TYR A C 1
ATOM 2592 O O . TYR A 1 314 ? 3.759 33.664 15.940 1.00 77.50 314 TYR A O 1
ATOM 2600 N N . PHE A 1 315 ? 3.859 33.539 18.178 1.00 80.19 315 PHE A N 1
ATOM 2601 C CA . PHE A 1 315 ? 5.164 34.187 18.279 1.00 80.19 315 PHE A CA 1
ATOM 2602 C C . PHE A 1 315 ? 6.268 33.359 17.610 1.00 80.19 315 PHE A C 1
ATOM 2604 O O . PHE A 1 315 ? 7.021 33.898 16.813 1.00 80.19 315 PHE A O 1
ATOM 2611 N N . ILE A 1 316 ? 6.329 32.045 17.857 1.00 78.06 316 ILE A N 1
ATOM 2612 C CA . ILE A 1 316 ? 7.296 31.153 17.200 1.00 78.06 316 ILE A CA 1
ATOM 2613 C C . ILE A 1 316 ? 7.068 31.143 15.689 1.00 78.06 316 ILE A C 1
ATOM 2615 O O . ILE A 1 316 ? 8.030 31.268 14.943 1.00 78.06 316 ILE A O 1
ATOM 2619 N N . LEU A 1 317 ? 5.818 31.037 15.228 1.00 79.25 317 LEU A N 1
ATOM 2620 C CA . LEU A 1 317 ? 5.498 31.071 13.801 1.00 79.25 317 LEU A CA 1
ATOM 2621 C C . LEU A 1 317 ? 5.914 32.405 13.167 1.00 79.25 317 LEU A C 1
ATOM 2623 O O . LEU A 1 317 ? 6.555 32.403 12.122 1.00 79.25 317 LEU A O 1
ATOM 2627 N N . ALA A 1 318 ? 5.616 33.530 13.821 1.00 83.75 318 ALA A N 1
ATOM 2628 C CA . ALA A 1 318 ? 6.029 34.857 13.376 1.00 83.75 318 ALA A CA 1
ATOM 2629 C C . ALA A 1 318 ? 7.556 34.993 13.342 1.00 83.75 318 ALA A C 1
ATOM 2631 O O . ALA A 1 318 ? 8.093 35.502 12.365 1.00 83.75 318 ALA A O 1
ATOM 2632 N N . CYS A 1 319 ? 8.270 34.486 14.352 1.00 83.56 319 CYS A N 1
ATOM 2633 C CA . CYS A 1 319 ? 9.730 34.454 14.360 1.00 83.56 319 CYS A CA 1
ATOM 2634 C C . CYS A 1 319 ? 10.289 33.568 13.244 1.00 83.56 319 CYS A C 1
ATOM 2636 O O . CYS A 1 319 ? 11.238 33.973 12.592 1.00 83.56 319 CYS A O 1
ATOM 2638 N N . VAL A 1 320 ? 9.711 32.391 12.991 1.00 81.75 320 VAL A N 1
ATOM 2639 C CA . VAL A 1 320 ? 10.144 31.495 11.906 1.00 81.75 320 VAL A CA 1
ATOM 2640 C C . VAL A 1 320 ? 9.921 32.147 10.545 1.00 81.75 320 VAL A C 1
ATOM 2642 O O . VAL A 1 320 ? 10.821 32.095 9.719 1.00 81.75 320 VAL A O 1
ATOM 2645 N N . ILE A 1 321 ? 8.778 32.803 10.323 1.00 82.50 321 ILE A N 1
ATOM 2646 C CA . ILE A 1 321 ? 8.499 33.547 9.085 1.00 82.50 321 ILE A CA 1
ATOM 2647 C C . ILE A 1 321 ? 9.444 34.747 8.950 1.00 82.50 321 ILE A C 1
ATOM 2649 O O . ILE A 1 321 ? 9.990 34.968 7.874 1.00 82.50 321 ILE A O 1
ATOM 2653 N N . ALA A 1 322 ? 9.682 35.496 10.029 1.00 82.94 322 ALA A N 1
ATOM 2654 C CA . ALA A 1 322 ? 10.595 36.636 10.022 1.00 82.94 322 ALA A CA 1
ATOM 2655 C C . ALA A 1 322 ? 12.041 36.200 9.751 1.00 82.94 322 ALA A C 1
ATOM 2657 O O . ALA A 1 322 ? 12.714 36.806 8.928 1.00 82.94 322 ALA A O 1
ATOM 2658 N N . ILE A 1 323 ? 12.506 35.123 10.389 1.00 80.81 323 ILE A N 1
ATOM 2659 C CA . ILE A 1 323 ? 13.820 34.523 10.131 1.00 80.81 323 ILE A CA 1
ATOM 2660 C C . ILE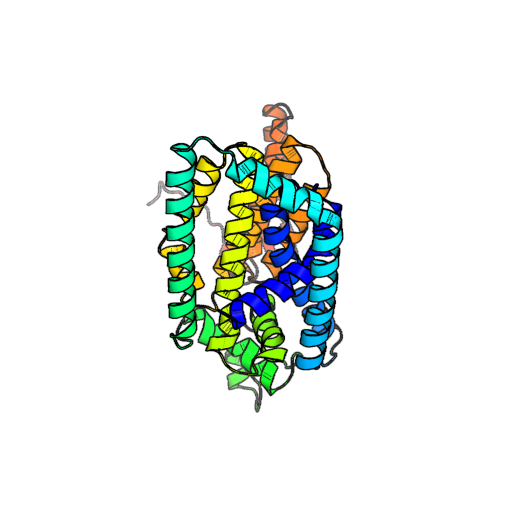 A 1 323 ? 13.878 34.019 8.687 1.00 80.81 323 ILE A C 1
ATOM 2662 O O . ILE A 1 323 ? 14.807 34.358 7.970 1.00 80.81 323 ILE A O 1
ATOM 2666 N N . TRP A 1 324 ? 12.874 33.275 8.222 1.00 87.38 324 TRP A N 1
ATOM 2667 C CA . TRP A 1 324 ? 12.798 32.818 6.833 1.00 87.38 324 TRP A CA 1
ATOM 2668 C C . TRP A 1 324 ? 12.918 33.987 5.845 1.00 87.38 324 TRP A C 1
ATOM 2670 O O . TRP A 1 324 ? 13.725 33.920 4.925 1.00 87.38 324 TRP A O 1
ATOM 2680 N N . TYR A 1 325 ? 12.195 35.085 6.075 1.00 83.50 325 TYR A N 1
ATOM 2681 C CA . TYR A 1 325 ? 12.236 36.272 5.222 1.00 83.50 325 TYR A CA 1
ATOM 2682 C C . TYR A 1 325 ? 13.599 36.981 5.275 1.00 83.50 325 TYR A C 1
ATOM 2684 O O . TYR A 1 325 ? 14.180 37.281 4.236 1.00 83.50 325 TYR A O 1
ATOM 2692 N N . LEU A 1 326 ? 14.146 37.203 6.477 1.00 82.69 326 LEU A N 1
ATOM 2693 C CA . LEU A 1 326 ? 15.428 37.894 6.678 1.00 82.69 326 LEU A CA 1
ATOM 2694 C C . LEU A 1 326 ? 16.626 37.121 6.117 1.00 82.69 326 LEU A C 1
ATOM 2696 O O . LEU A 1 326 ? 17.606 37.733 5.705 1.00 82.69 326 LEU A O 1
ATOM 2700 N N . PHE A 1 327 ? 16.554 35.791 6.086 1.00 83.00 327 PHE A N 1
ATOM 2701 C CA . PHE A 1 327 ? 17.602 34.936 5.528 1.00 83.00 327 PHE A CA 1
ATOM 2702 C C . PHE A 1 327 ? 17.404 34.627 4.034 1.00 83.00 327 PHE A C 1
ATOM 2704 O O . PHE A 1 327 ? 18.111 33.786 3.484 1.00 83.00 327 PHE A O 1
ATOM 2711 N N . GLY A 1 328 ? 16.470 35.310 3.359 1.00 83.69 328 GLY A N 1
ATOM 2712 C CA . GLY A 1 328 ? 16.239 35.145 1.920 1.00 83.69 328 GLY A CA 1
ATOM 2713 C C . GLY A 1 328 ? 15.556 33.826 1.547 1.00 83.69 328 GLY A C 1
ATOM 2714 O O . GLY A 1 328 ? 15.580 33.421 0.388 1.00 83.69 328 GLY A O 1
ATOM 2715 N N . GLY A 1 329 ? 14.925 33.160 2.512 1.00 85.06 329 GLY A N 1
ATOM 2716 C CA . GLY A 1 329 ? 14.175 31.927 2.329 1.00 85.06 329 GLY A CA 1
ATOM 2717 C C . GLY A 1 329 ? 14.941 30.646 2.646 1.00 85.06 329 GLY A C 1
ATOM 2718 O O . GLY A 1 329 ? 15.921 30.629 3.385 1.00 85.06 329 GLY A O 1
ATOM 2719 N N . ILE A 1 330 ? 14.454 29.532 2.097 1.00 84.00 330 ILE A N 1
ATOM 2720 C CA . ILE A 1 330 ? 15.064 28.204 2.217 1.00 84.00 330 ILE A CA 1
ATOM 2721 C C . ILE A 1 330 ? 15.319 27.663 0.812 1.00 84.00 330 ILE A C 1
ATOM 2723 O O . ILE A 1 330 ? 14.411 27.624 -0.016 1.00 84.00 330 ILE A O 1
ATOM 2727 N N . SER A 1 331 ? 16.546 27.203 0.568 1.00 83.19 331 SER A N 1
ATOM 2728 C CA . SER A 1 331 ? 16.929 26.487 -0.649 1.00 83.19 331 SER A CA 1
ATOM 2729 C C . SER A 1 331 ? 17.518 25.133 -0.265 1.00 83.19 331 SER A C 1
ATOM 2731 O O . SER A 1 331 ? 18.624 25.069 0.268 1.00 83.19 331 SER A O 1
ATOM 2733 N N . ILE A 1 332 ? 16.788 24.047 -0.516 1.00 76.25 332 ILE A N 1
ATOM 2734 C CA . ILE A 1 332 ? 17.240 22.676 -0.253 1.00 76.25 332 ILE A CA 1
ATOM 2735 C C . ILE A 1 332 ? 17.113 21.873 -1.547 1.00 76.25 332 ILE A C 1
ATOM 2737 O O . ILE A 1 332 ? 16.011 21.563 -2.002 1.00 76.25 332 ILE A O 1
ATOM 2741 N N . GLY A 1 333 ? 18.254 21.530 -2.151 1.00 81.56 333 GLY A N 1
ATOM 2742 C CA . GLY A 1 333 ? 18.287 20.878 -3.461 1.00 81.56 333 GLY A CA 1
ATOM 2743 C C . GLY A 1 333 ? 17.616 21.749 -4.529 1.00 81.56 333 GLY A C 1
ATOM 2744 O O . GLY A 1 333 ? 17.981 22.910 -4.692 1.00 81.56 333 GLY A O 1
ATOM 2745 N N . GLY A 1 334 ? 16.624 21.195 -5.233 1.00 74.94 334 GLY A N 1
ATOM 2746 C CA . GLY A 1 334 ? 15.810 21.934 -6.208 1.00 74.94 334 GLY A CA 1
ATOM 2747 C C . GLY A 1 334 ? 14.603 22.679 -5.619 1.00 74.94 334 GLY A C 1
ATOM 2748 O O . GLY A 1 334 ? 13.881 23.323 -6.373 1.00 74.94 334 GLY A O 1
ATOM 2749 N N . LEU A 1 335 ? 14.339 22.566 -4.310 1.00 81.19 335 LEU A N 1
ATOM 2750 C CA . LEU A 1 335 ? 13.269 23.304 -3.636 1.00 81.19 335 LEU A CA 1
ATOM 2751 C C . LEU A 1 335 ? 13.808 24.656 -3.174 1.00 81.19 335 LEU A C 1
ATOM 2753 O O . LEU A 1 335 ? 14.620 24.709 -2.252 1.00 81.19 335 LEU A O 1
ATOM 2757 N N . LYS A 1 336 ? 13.325 25.735 -3.787 1.00 87.81 336 LYS A N 1
ATOM 2758 C CA . LYS A 1 336 ? 13.529 27.112 -3.336 1.00 87.81 336 LYS A CA 1
ATOM 2759 C C . LYS A 1 336 ? 12.198 27.685 -2.886 1.00 87.81 336 LYS A C 1
ATOM 2761 O O . LYS A 1 336 ? 11.261 27.770 -3.665 1.00 87.81 336 LYS A O 1
ATOM 2766 N N . ILE A 1 337 ? 12.116 28.085 -1.629 1.00 88.19 337 ILE A N 1
ATOM 2767 C CA . ILE A 1 337 ? 10.992 28.849 -1.096 1.00 88.19 337 ILE A CA 1
ATOM 2768 C C . ILE A 1 337 ? 11.606 30.127 -0.548 1.00 88.19 337 ILE A C 1
ATOM 2770 O O . ILE A 1 337 ? 12.088 30.144 0.586 1.00 88.19 337 ILE A O 1
ATOM 2774 N N . THR A 1 338 ? 11.653 31.161 -1.381 1.00 88.88 338 THR A N 1
ATOM 2775 C CA . THR A 1 338 ? 12.179 32.490 -1.058 1.00 88.88 338 THR A CA 1
ATOM 2776 C C . THR A 1 338 ? 11.064 33.535 -1.135 1.00 88.88 338 THR A C 1
ATOM 2778 O O . THR A 1 338 ? 9.982 33.237 -1.645 1.00 88.88 338 THR A O 1
ATOM 2781 N N . PRO A 1 339 ? 11.284 34.758 -0.618 1.00 84.94 339 PRO A N 1
ATOM 2782 C CA . PRO A 1 339 ? 10.310 35.844 -0.740 1.00 84.94 339 PRO A CA 1
ATOM 2783 C C . PRO A 1 339 ? 9.943 36.200 -2.186 1.00 84.94 339 PRO A C 1
ATOM 2785 O O . PRO A 1 339 ? 8.859 36.717 -2.430 1.00 84.94 339 PRO A O 1
ATOM 2788 N N . GLU A 1 340 ? 10.836 35.915 -3.132 1.00 88.56 340 GLU A N 1
ATOM 2789 C CA . GLU A 1 340 ? 10.710 36.305 -4.539 1.00 88.56 340 GLU A CA 1
ATOM 2790 C C . GLU A 1 340 ? 10.330 35.127 -5.437 1.00 88.56 340 GLU A C 1
ATOM 2792 O O . GLU A 1 340 ? 9.756 35.316 -6.507 1.00 88.56 340 GLU A O 1
ATOM 2797 N N . VAL A 1 341 ? 10.664 33.902 -5.029 1.00 89.19 341 VAL A N 1
ATOM 2798 C CA . VAL A 1 341 ? 10.560 32.719 -5.878 1.00 89.19 341 VAL A CA 1
ATOM 2799 C C . VAL A 1 341 ? 10.126 31.511 -5.063 1.00 89.19 341 VAL A C 1
ATOM 2801 O O . VAL A 1 341 ? 10.755 31.130 -4.075 1.00 89.19 341 VAL A O 1
ATOM 2804 N N . ILE A 1 342 ? 9.091 30.835 -5.551 1.00 88.44 342 ILE A N 1
ATOM 2805 C CA . ILE A 1 342 ? 8.785 29.462 -5.168 1.00 88.44 342 ILE A CA 1
ATOM 2806 C C . ILE A 1 342 ? 9.189 28.572 -6.342 1.00 88.44 342 ILE A C 1
ATOM 2808 O O . ILE A 1 342 ? 8.479 28.490 -7.338 1.00 88.44 342 ILE A O 1
ATOM 2812 N N . ALA A 1 343 ? 10.333 27.903 -6.237 1.00 89.06 343 ALA A N 1
ATOM 2813 C CA . ALA A 1 343 ? 10.725 26.833 -7.143 1.00 89.06 343 ALA A CA 1
ATOM 2814 C C . ALA A 1 343 ? 10.506 25.496 -6.444 1.00 89.06 343 ALA A C 1
ATOM 2816 O O . ALA A 1 343 ? 11.109 25.220 -5.407 1.00 89.06 343 ALA A O 1
ATOM 2817 N N . VAL A 1 344 ? 9.648 24.654 -7.007 1.00 85.81 344 VAL A N 1
ATOM 2818 C CA . VAL A 1 344 ? 9.447 23.291 -6.510 1.00 85.81 344 VAL A CA 1
ATOM 2819 C C . VAL A 1 344 ? 9.988 22.328 -7.563 1.00 85.81 344 VAL A C 1
ATOM 2821 O O . VAL A 1 344 ? 9.611 22.463 -8.734 1.00 85.81 344 VAL A O 1
ATOM 2824 N N . PRO A 1 345 ? 10.845 21.351 -7.189 1.00 77.06 345 PRO A N 1
ATOM 2825 C CA . PRO A 1 345 ? 11.343 20.357 -8.128 1.00 77.06 345 PRO A CA 1
ATOM 2826 C C . PRO A 1 345 ? 10.176 19.744 -8.896 1.00 77.06 345 PRO A C 1
ATOM 2828 O O . PRO A 1 345 ? 9.172 19.378 -8.285 1.00 77.06 345 PRO A O 1
ATOM 2831 N N . TRP A 1 346 ? 10.312 19.629 -10.217 1.00 71.50 346 TRP A N 1
ATOM 2832 C CA . TRP A 1 346 ? 9.331 18.992 -11.111 1.00 71.50 346 TRP A CA 1
ATOM 2833 C C . TRP A 1 346 ? 8.007 19.744 -11.331 1.00 71.50 346 TRP A C 1
ATOM 2835 O O . TRP A 1 346 ? 7.293 19.396 -12.266 1.00 71.50 346 TRP A O 1
ATOM 2845 N N . ILE A 1 347 ? 7.682 20.774 -10.539 1.00 78.31 347 ILE A N 1
ATOM 2846 C CA . ILE A 1 347 ? 6.477 21.604 -10.745 1.00 78.31 347 ILE A CA 1
ATOM 2847 C C . ILE A 1 347 ? 6.815 22.849 -11.571 1.00 78.31 347 ILE A C 1
ATOM 2849 O O . ILE A 1 347 ? 6.062 23.214 -12.470 1.00 78.31 347 ILE A O 1
ATOM 2853 N N . GLY A 1 348 ? 7.953 23.483 -11.284 1.00 79.44 348 GLY A N 1
ATOM 2854 C CA . GLY A 1 348 ? 8.397 24.696 -11.963 1.00 79.44 348 GLY A CA 1
ATOM 2855 C C . GLY A 1 348 ? 8.832 25.792 -10.997 1.00 79.44 348 GLY A C 1
ATOM 2856 O O . GLY A 1 348 ? 8.860 25.606 -9.777 1.00 79.44 348 GLY A O 1
ATOM 2857 N N . GLU A 1 349 ? 9.192 26.932 -11.575 1.00 90.06 349 GLU A N 1
ATOM 2858 C CA . GLU A 1 349 ? 9.617 28.132 -10.864 1.00 90.06 349 GLU A CA 1
ATOM 2859 C C . GLU A 1 349 ? 8.545 29.213 -10.999 1.00 90.06 349 GLU A C 1
ATOM 2861 O O . GLU A 1 349 ? 8.161 29.591 -12.105 1.00 90.06 349 GLU A O 1
ATOM 2866 N N . PHE A 1 350 ? 8.049 29.692 -9.862 1.00 88.75 350 PHE A N 1
ATOM 2867 C CA . PHE A 1 350 ? 6.989 30.687 -9.776 1.00 88.75 350 PHE A CA 1
ATOM 2868 C C . PHE A 1 350 ? 7.548 31.941 -9.122 1.00 88.75 350 PHE A C 1
ATOM 2870 O O . PHE A 1 350 ? 7.899 31.925 -7.940 1.00 88.75 350 PHE A O 1
ATOM 2877 N N . GLN A 1 351 ? 7.625 33.030 -9.884 1.00 89.81 351 GLN A N 1
ATOM 2878 C CA . GLN A 1 351 ? 7.992 34.322 -9.319 1.00 89.81 351 GLN A CA 1
ATOM 2879 C C . GLN A 1 351 ? 6.811 34.909 -8.550 1.00 89.81 351 GLN A C 1
ATOM 2881 O O . GLN A 1 351 ? 5.700 35.024 -9.069 1.00 89.81 351 GLN A O 1
ATOM 2886 N N . LEU A 1 352 ? 7.063 35.275 -7.299 1.00 82.69 352 LEU A N 1
ATOM 2887 C CA . LEU A 1 352 ? 6.111 35.956 -6.442 1.00 82.69 352 LEU A CA 1
ATOM 2888 C C . LEU A 1 352 ? 6.179 37.451 -6.752 1.00 82.69 352 LEU A C 1
ATOM 2890 O O . LEU A 1 352 ? 7.077 38.154 -6.299 1.00 82.69 352 LEU A O 1
ATOM 2894 N N . GLN A 1 353 ? 5.223 37.940 -7.538 1.00 80.31 353 GLN A N 1
ATOM 2895 C CA . GLN A 1 353 ? 5.025 39.373 -7.738 1.00 80.31 353 GLN A CA 1
ATOM 2896 C C . GLN A 1 353 ? 3.872 39.858 -6.867 1.00 80.31 353 GLN A C 1
ATOM 2898 O O . GLN A 1 353 ? 2.792 39.266 -6.849 1.00 80.31 353 GLN A O 1
ATOM 2903 N N . PHE A 1 354 ? 4.099 40.953 -6.143 1.00 72.88 354 PHE A N 1
ATOM 2904 C CA . PHE A 1 354 ? 3.033 41.632 -5.424 1.00 72.88 354 PHE A CA 1
ATOM 2905 C C . PHE A 1 354 ? 2.166 42.379 -6.439 1.00 72.88 354 PHE A C 1
ATOM 2907 O O . PHE A 1 354 ? 2.569 43.414 -6.966 1.00 72.88 354 PHE A O 1
ATOM 2914 N N . VAL A 1 355 ? 0.986 41.840 -6.737 1.00 68.69 355 VAL A N 1
ATOM 2915 C CA . VAL A 1 355 ? -0.004 42.535 -7.562 1.00 68.69 355 VAL A CA 1
ATOM 2916 C C . VAL A 1 355 ? -0.900 43.336 -6.629 1.00 68.69 355 VAL A C 1
ATOM 2918 O O . VAL A 1 355 ? -1.646 42.765 -5.832 1.00 68.69 355 VAL A O 1
ATOM 2921 N N . ASN A 1 356 ? -0.813 44.663 -6.713 1.00 68.88 356 ASN A N 1
ATOM 2922 C CA . ASN A 1 356 ? -1.724 45.545 -6.002 1.00 68.88 356 ASN A CA 1
ATOM 2923 C C . ASN A 1 356 ? -3.109 45.457 -6.659 1.00 68.88 356 ASN A C 1
ATOM 2925 O O . ASN A 1 356 ? -3.323 45.972 -7.753 1.00 68.88 356 ASN A O 1
ATOM 2929 N N . THR A 1 357 ? -4.055 44.774 -6.015 1.00 66.19 357 THR A N 1
ATOM 2930 C CA . THR A 1 357 ? -5.394 44.527 -6.580 1.00 66.19 357 THR A CA 1
ATOM 2931 C C . THR A 1 357 ? -6.277 45.776 -6.642 1.00 66.19 357 THR A C 1
ATOM 2933 O O . THR A 1 357 ? -7.432 45.666 -7.028 1.00 66.19 357 THR A O 1
ATOM 2936 N N . THR A 1 358 ? -5.782 46.944 -6.221 1.00 70.81 358 THR A N 1
ATOM 2937 C CA . THR A 1 358 ? -6.485 48.228 -6.376 1.00 70.81 358 THR A CA 1
ATOM 2938 C C . THR A 1 358 ? -6.195 48.923 -7.705 1.00 70.81 358 THR A C 1
ATOM 2940 O O . THR A 1 358 ? -6.852 49.914 -8.003 1.00 70.81 358 THR A O 1
ATOM 2943 N N . ASP A 1 359 ? -5.226 48.423 -8.479 1.00 59.00 359 ASP A N 1
ATOM 2944 C CA . ASP A 1 359 ? -4.802 49.008 -9.760 1.00 59.00 359 ASP A CA 1
ATOM 2945 C C . ASP A 1 359 ? -5.309 48.202 -10.982 1.00 59.00 359 ASP A C 1
ATOM 2947 O O . ASP A 1 359 ? -4.849 48.420 -12.104 1.00 59.00 359 ASP A O 1
ATOM 2951 N N . ALA A 1 360 ? -6.256 47.277 -10.769 1.00 52.75 360 ALA A N 1
ATOM 2952 C CA . ALA A 1 360 ? -6.994 46.522 -11.790 1.00 52.75 360 ALA A CA 1
ATOM 2953 C C . ALA A 1 360 ? -8.497 46.786 -11.643 1.00 52.75 360 ALA A C 1
ATOM 2955 O O . ALA A 1 360 ? -9.177 46.876 -12.691 1.00 52.75 360 ALA A O 1
#

Secondary structure (DSSP, 8-state):
-HHHHHHHHHHHHHHHHHHHHHS-GGGHHHHHHHHHHHHHHHHHHHHHHHHHTT----HHHHHHHHHHHHHHHHHHHHHHHHHHHHHHHHHHHTS-HHHHHHHHHHHHHHHHHHHHHHHHHHHS-S--HHIIIIIHHHHHHHHHH-TT--EE-HHHHHHSSS-EE-TTTTS-SHHHHHHHHHHHHH-S-HHHHTTHHHHHHHHHHHHHHHHHHHHH--HHHHHHHHHHHHH-HHHHHHHHSTT-SHHHHHHHHHHHHHHHHHHHHH--HHHHHHHHHHHHHHHTT-TTHHHHHHHHHHHHHHHHHTTS-HHHHHHHHHHHHHHHHHTT-EEETTEEE-SSEEEETTTEEEE-----TT--

Sequence (360 aa):
MINTLILLLVFTGMGLPWMAQFFKASNWQKILGESFFIGVFKIMVIYNLFQWLGLDINNYFLFYLCFAFSTVTIGYYVFVYKRIIINGVRERLSLKPHFSKILVILAVFVFIHLVFIETQNQSLPLFAWDAWYGWVAKAKIWYFYGINESLVGRVEWFSAKGALTSPIHHYPDGLSLLYVFNSGIFDWNETRLNAIYPAMFISFILLIYGNVKLITQSSYLAFGVVFVLVSLPFVNNHIILAGYADIWMAAYLFISFVNIQQYFITRQKRFLILSTLSLVSMLMFKLEAWVWVSIIILSVGLSCLSKFSQRRAYFILACVIAIWYLFGGISIGGLKITPEVIAVPWIGEFQLQFVNTTDA

Radius of gyration: 23.29 Å; chains: 1; bounding box: 55×71×55 Å

pLDDT: mean 89.94, std 9.82, range [52.75, 98.62]